Protein AF-A0AAN7ZVX2-F1 (afdb_monomer_lite)

InterPro domains:
  IPR028002 Myb/SANT-like DNA-binding domain 5 [PF13873] (2-70)

Sequence (297 aa):
MLLLSIISDYKSIIECKKTDGTTWEEKSSCWKKIAVQFNSKSPNYHNRTADSLKKYYENQKKTLRKNIADEKISLFQTGGGENVVKKDPLDDITLSIVNKKTVLGLQCNYGGDVEILQNAYADDIPEPMLILNNEDDHSYTITSAAQVPCEMDTVIINDSAIEEPSTSTQYKITTAIEEKSNDMSSLDWGHYKPGHLSTPINEKLANVCNEKDTGRKNKKWQARRRPATSALPSTALTQNYTDLAAVKLELSNLQLEAFKIDTESRRKREEAEFILKMKILEVDLKIKEATLKSLTQ

Structure (mmCIF, N/CA/C/O backbone):
data_AF-A0AAN7ZVX2-F1
#
_entry.id   AF-A0AAN7ZVX2-F1
#
loop_
_atom_site.group_PDB
_atom_site.id
_atom_site.type_symbol
_atom_site.label_atom_id
_atom_site.label_alt_id
_atom_site.label_comp_id
_atom_site.label_asym_id
_atom_site.label_entity_id
_atom_site.label_seq_id
_atom_site.pdbx_PDB_ins_code
_atom_site.Cartn_x
_atom_site.Cartn_y
_atom_site.Cartn_z
_atom_site.occupancy
_atom_site.B_iso_or_equiv
_atom_site.auth_seq_id
_atom_site.auth_comp_id
_atom_site.auth_asym_id
_atom_site.auth_atom_id
_atom_site.pdbx_PDB_model_num
ATOM 1 N N . MET A 1 1 ? -6.664 -7.287 -21.891 1.00 80.94 1 MET A N 1
ATOM 2 C CA . MET A 1 1 ? -8.036 -6.813 -21.601 1.00 80.94 1 MET A CA 1
ATOM 3 C C . MET A 1 1 ? -8.747 -7.656 -20.532 1.00 80.94 1 MET A C 1
ATOM 5 O O . MET A 1 1 ? -8.834 -7.172 -19.414 1.00 80.94 1 MET A O 1
ATOM 9 N N . LEU A 1 2 ? -9.167 -8.910 -20.793 1.00 89.50 2 LEU A N 1
ATOM 10 C CA . LEU A 1 2 ? -10.021 -9.712 -19.875 1.00 89.50 2 LEU A CA 1
ATOM 11 C C . LEU A 1 2 ? -9.526 -9.820 -18.417 1.00 89.50 2 LEU A C 1
ATOM 13 O O . LEU A 1 2 ? -10.314 -9.756 -17.481 1.00 89.50 2 LEU A O 1
ATOM 17 N N . LEU A 1 3 ? -8.222 -9.997 -18.200 1.00 91.56 3 LEU A N 1
ATOM 18 C CA . LEU A 1 3 ? -7.686 -10.087 -16.840 1.00 91.56 3 LEU A CA 1
ATOM 19 C C . LEU A 1 3 ? -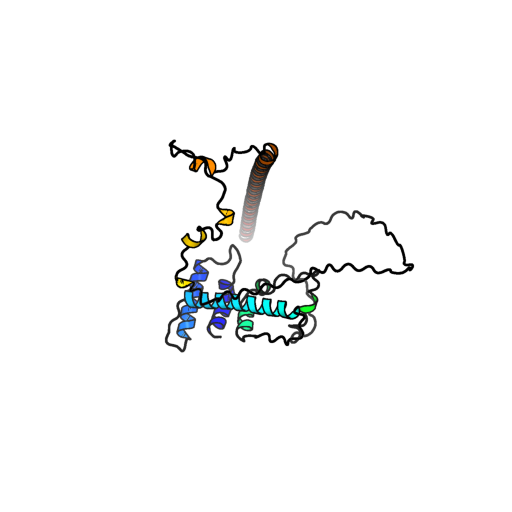7.828 -8.763 -16.073 1.00 91.56 3 LEU A C 1
ATOM 21 O O . LEU A 1 3 ? -8.205 -8.772 -14.906 1.00 91.56 3 LEU A O 1
ATOM 25 N N . LEU A 1 4 ? -7.541 -7.633 -16.725 1.00 92.25 4 LEU A N 1
ATOM 26 C CA . LEU A 1 4 ? -7.613 -6.314 -16.094 1.00 92.25 4 LEU A CA 1
ATOM 27 C C . LEU A 1 4 ? -9.053 -5.957 -15.719 1.00 92.25 4 LEU A C 1
ATOM 29 O O . LEU A 1 4 ? -9.268 -5.419 -14.639 1.00 92.25 4 LEU A O 1
ATOM 33 N N . SER A 1 5 ? -10.038 -6.323 -16.546 1.00 91.88 5 SER A N 1
ATOM 34 C CA . SER A 1 5 ? -11.447 -6.092 -16.209 1.00 91.88 5 SER A CA 1
ATOM 35 C C . SER A 1 5 ? -11.865 -6.867 -14.959 1.00 91.88 5 SER A C 1
ATOM 37 O O . SER A 1 5 ? -12.472 -6.290 -14.071 1.00 91.88 5 SER A O 1
ATOM 39 N N . ILE A 1 6 ? -11.465 -8.140 -14.834 1.00 93.44 6 ILE A N 1
ATOM 40 C CA . ILE A 1 6 ? -11.747 -8.933 -13.625 1.00 93.44 6 ILE A CA 1
ATOM 41 C C . ILE A 1 6 ? -11.043 -8.321 -12.404 1.00 93.44 6 ILE A C 1
ATOM 43 O O . ILE A 1 6 ? -11.628 -8.231 -11.333 1.00 93.44 6 ILE A O 1
ATOM 47 N N . ILE A 1 7 ? -9.790 -7.875 -12.543 1.00 94.06 7 ILE A N 1
ATOM 48 C CA . ILE A 1 7 ? -9.048 -7.243 -11.439 1.00 94.06 7 ILE A CA 1
ATOM 49 C C . ILE A 1 7 ? -9.717 -5.936 -10.987 1.00 94.06 7 ILE A C 1
ATOM 51 O O . ILE A 1 7 ? -9.704 -5.646 -9.790 1.00 94.06 7 ILE A O 1
ATOM 55 N N . SER A 1 8 ? -10.313 -5.173 -11.908 1.00 92.81 8 SER A N 1
ATOM 56 C CA . SER A 1 8 ? -11.039 -3.936 -11.593 1.00 92.81 8 SER A CA 1
ATOM 57 C C . SER A 1 8 ? -12.142 -4.163 -10.555 1.00 92.81 8 SER A C 1
ATOM 59 O O . SER A 1 8 ? -12.244 -3.393 -9.599 1.00 92.81 8 SER A O 1
ATOM 61 N N . ASP A 1 9 ? -12.885 -5.267 -10.666 1.00 92.06 9 ASP A N 1
ATOM 62 C CA . ASP A 1 9 ? -13.957 -5.628 -9.725 1.00 92.06 9 ASP A CA 1
ATOM 63 C C . ASP A 1 9 ? -13.425 -5.901 -8.303 1.00 92.06 9 ASP A C 1
ATOM 65 O O . ASP A 1 9 ? -14.112 -5.679 -7.307 1.00 92.06 9 ASP A O 1
ATOM 69 N N . TYR A 1 10 ? -12.167 -6.339 -8.191 1.00 93.19 10 TYR A N 1
ATOM 70 C CA . TYR A 1 10 ? -11.496 -6.670 -6.928 1.00 93.19 10 TYR A CA 1
ATOM 71 C C . TYR A 1 10 ? -10.486 -5.604 -6.464 1.00 93.19 10 TYR A C 1
ATOM 73 O O . TYR A 1 10 ? -9.690 -5.850 -5.546 1.00 93.19 10 TYR A O 1
ATOM 81 N N . LYS A 1 11 ? -10.512 -4.405 -7.062 1.00 92.19 11 LYS A N 1
ATOM 82 C CA . LYS A 1 11 ? -9.570 -3.305 -6.784 1.00 92.19 11 LYS A CA 1
ATOM 83 C C . LYS A 1 11 ? -9.467 -2.960 -5.297 1.00 92.19 11 LYS A C 1
ATOM 85 O O . LYS A 1 11 ? -8.361 -2.746 -4.800 1.00 92.19 11 LYS A O 1
ATOM 90 N N . SER A 1 12 ? -10.596 -2.924 -4.587 1.00 90.56 12 SER A N 1
ATOM 91 C CA . SER A 1 12 ? -10.664 -2.550 -3.166 1.00 90.56 12 SER A CA 1
ATOM 92 C C . SER A 1 12 ? -9.823 -3.453 -2.264 1.00 90.56 12 SER A C 1
ATOM 94 O O . SER A 1 12 ? -9.304 -2.978 -1.262 1.00 90.56 12 SER A O 1
ATOM 96 N N . ILE A 1 13 ? -9.645 -4.724 -2.634 1.00 92.19 13 ILE A N 1
ATOM 97 C CA . ILE A 1 13 ? -8.865 -5.707 -1.874 1.00 92.19 13 ILE A CA 1
ATOM 98 C C . ILE A 1 13 ? -7.413 -5.732 -2.367 1.00 92.19 13 ILE A C 1
ATOM 100 O O . ILE A 1 13 ? -6.478 -5.727 -1.567 1.00 92.19 13 ILE A O 1
ATOM 104 N N . ILE A 1 14 ? -7.198 -5.736 -3.687 1.00 92.25 14 ILE A N 1
ATOM 105 C CA . ILE A 1 14 ? -5.858 -5.895 -4.281 1.00 92.25 14 ILE A CA 1
ATOM 106 C C . ILE A 1 14 ? -4.979 -4.664 -4.045 1.00 92.25 14 ILE A C 1
ATOM 108 O O . ILE A 1 14 ? -3.815 -4.806 -3.663 1.00 92.25 14 ILE A O 1
ATOM 112 N N . GLU A 1 15 ? -5.530 -3.465 -4.231 1.00 91.50 15 GLU A N 1
ATOM 113 C CA . GLU A 1 15 ? -4.797 -2.196 -4.130 1.00 91.50 15 GLU A CA 1
ATOM 114 C C . GLU A 1 15 ? -4.930 -1.532 -2.745 1.00 91.50 15 GLU A C 1
ATOM 116 O O . GLU A 1 15 ? -4.479 -0.401 -2.548 1.00 91.50 15 GLU A O 1
ATOM 121 N N . CYS A 1 16 ? -5.505 -2.223 -1.753 1.00 90.69 16 CYS A N 1
ATOM 122 C CA . CYS A 1 16 ? -5.584 -1.713 -0.386 1.00 90.69 16 CYS A CA 1
ATOM 123 C C . CYS A 1 16 ? -4.187 -1.565 0.237 1.00 90.69 16 CYS A C 1
ATOM 125 O O . CYS A 1 16 ? -3.406 -2.523 0.290 1.00 90.69 16 CYS A O 1
ATOM 127 N N . LYS A 1 17 ? -3.896 -0.357 0.735 1.00 85.31 17 LYS A N 1
ATOM 128 C CA . LYS A 1 17 ? -2.641 0.010 1.415 1.00 85.31 17 LYS A CA 1
ATOM 129 C C . LYS A 1 17 ? -2.815 0.365 2.897 1.00 85.31 17 LYS A C 1
ATOM 131 O O . LYS A 1 17 ? -1.858 0.814 3.515 1.00 85.31 17 LYS A O 1
ATOM 136 N N . LYS A 1 18 ? -4.023 0.223 3.452 1.00 86.75 18 LYS A N 1
ATOM 137 C CA . LYS A 1 18 ? -4.292 0.537 4.863 1.00 86.75 18 LYS A CA 1
ATOM 138 C C . LYS A 1 18 ? -3.635 -0.514 5.766 1.00 86.75 18 LYS A C 1
ATOM 140 O O . LYS A 1 18 ? -3.727 -1.700 5.452 1.00 86.75 18 LYS A O 1
ATOM 145 N N . THR A 1 19 ? -3.021 -0.079 6.868 1.00 77.31 19 THR A N 1
ATOM 146 C CA . THR A 1 19 ? -2.335 -0.946 7.847 1.00 77.31 19 THR A CA 1
ATOM 147 C C . THR A 1 19 ? -3.284 -1.992 8.442 1.00 77.31 19 THR A C 1
ATOM 149 O O . THR A 1 19 ? -2.944 -3.169 8.450 1.00 77.31 19 THR A O 1
ATOM 152 N N . ASP A 1 20 ? -4.512 -1.593 8.788 1.00 77.31 20 ASP A N 1
ATOM 153 C CA . ASP A 1 20 ? -5.558 -2.483 9.328 1.00 77.31 20 ASP A CA 1
ATOM 154 C C . ASP A 1 20 ? -6.578 -2.921 8.259 1.00 77.31 20 ASP A C 1
ATOM 156 O O . ASP A 1 20 ? -7.723 -3.242 8.555 1.00 77.31 20 ASP A O 1
ATOM 160 N N . GLY A 1 21 ? -6.205 -2.837 6.977 1.00 76.81 21 GLY A N 1
ATOM 161 C CA . GLY A 1 21 ? -7.158 -2.934 5.871 1.00 76.81 21 GLY A CA 1
ATOM 162 C C . GLY A 1 21 ? -7.479 -4.353 5.419 1.00 76.81 21 GLY A C 1
ATOM 163 O O . GLY A 1 21 ? -8.615 -4.793 5.499 1.00 76.81 21 GLY A O 1
ATOM 164 N N . THR A 1 22 ? -6.496 -5.024 4.821 1.00 82.38 22 THR A N 1
ATOM 165 C CA . THR A 1 22 ? -6.664 -6.379 4.268 1.00 82.38 22 THR A CA 1
ATOM 166 C C . THR A 1 22 ? -5.470 -7.225 4.628 1.00 82.38 22 THR A C 1
ATOM 168 O O . THR A 1 22 ? -4.320 -6.804 4.460 1.00 82.38 22 THR A O 1
ATOM 171 N N . THR A 1 23 ? -5.743 -8.439 5.079 1.00 88.19 23 THR A N 1
ATOM 172 C CA . THR A 1 23 ? -4.688 -9.382 5.426 1.00 88.19 23 THR A CA 1
ATOM 173 C C . THR A 1 23 ? -4.039 -9.950 4.165 1.00 88.19 23 THR A C 1
ATOM 175 O O . THR A 1 23 ? -4.604 -9.968 3.064 1.00 88.19 23 THR A O 1
ATOM 178 N N . TRP A 1 24 ? -2.810 -10.445 4.311 1.00 89.19 24 TRP A N 1
ATOM 179 C CA . TRP A 1 24 ? -2.130 -11.175 3.239 1.00 89.19 24 TRP A CA 1
ATOM 180 C C . TRP A 1 24 ? -2.967 -12.364 2.731 1.00 89.19 24 TRP A C 1
ATOM 182 O O . TRP A 1 24 ? -3.016 -12.628 1.525 1.00 89.19 24 TRP A O 1
ATOM 192 N N . GLU A 1 25 ? -3.653 -13.054 3.642 1.00 90.62 25 GLU A N 1
ATOM 193 C CA . GLU A 1 25 ? -4.481 -14.219 3.338 1.00 90.62 25 GLU A CA 1
ATOM 194 C C . GLU A 1 25 ? -5.701 -13.853 2.492 1.00 90.62 25 GLU A C 1
ATOM 196 O O . GLU A 1 25 ? -5.994 -14.538 1.510 1.00 90.62 25 GLU A O 1
ATOM 201 N N . GLU A 1 26 ? -6.359 -12.732 2.790 1.00 92.69 26 GLU A N 1
ATOM 202 C CA . GLU A 1 26 ? -7.474 -12.211 1.994 1.00 92.69 26 GLU A CA 1
ATOM 203 C C . GLU A 1 26 ? -7.041 -11.863 0.573 1.00 92.69 26 GLU A C 1
ATOM 205 O O . GLU A 1 26 ? -7.714 -12.237 -0.391 1.00 92.69 26 GLU A O 1
ATOM 210 N N . LYS A 1 27 ? -5.878 -11.217 0.414 1.00 93.75 27 LYS A N 1
ATOM 211 C CA . LYS A 1 27 ? -5.315 -10.927 -0.912 1.00 93.75 27 LYS A CA 1
ATOM 212 C C . LYS A 1 27 ? -4.998 -12.216 -1.670 1.00 93.75 27 LYS A C 1
ATOM 214 O O . LYS A 1 27 ? -5.317 -12.321 -2.852 1.00 93.75 27 LYS A O 1
ATOM 219 N N . SER A 1 28 ? -4.415 -13.211 -1.002 1.00 93.94 28 SER A N 1
ATOM 220 C CA . SER A 1 28 ? -4.131 -14.526 -1.592 1.00 93.94 28 SER A CA 1
ATOM 221 C C . SER A 1 28 ? -5.412 -15.254 -2.026 1.00 93.94 28 SER A C 1
ATOM 223 O O . SER A 1 28 ? -5.508 -15.741 -3.154 1.00 93.94 28 SER A O 1
ATOM 225 N N . SER A 1 29 ? -6.438 -15.261 -1.172 1.00 94.69 29 SER A N 1
ATOM 226 C CA . SER A 1 29 ? -7.760 -15.826 -1.467 1.00 94.69 29 SER A CA 1
ATOM 227 C C . SER A 1 29 ? -8.434 -15.113 -2.644 1.00 94.69 29 SER A C 1
ATOM 229 O O . SER A 1 29 ? -8.975 -15.758 -3.544 1.00 94.69 29 SER A O 1
ATOM 231 N N . CYS A 1 30 ? -8.327 -13.784 -2.703 1.00 96.19 30 CYS A N 1
ATOM 232 C CA . CYS A 1 30 ? -8.832 -12.977 -3.809 1.00 96.19 30 CYS A CA 1
ATOM 233 C C . CYS A 1 30 ? -8.171 -13.355 -5.147 1.00 96.19 30 CYS A C 1
ATOM 235 O O . CYS A 1 30 ? -8.866 -13.629 -6.125 1.00 96.19 30 CYS A O 1
ATOM 237 N N . TRP A 1 31 ? -6.842 -13.503 -5.182 1.00 96.88 31 TRP A N 1
ATOM 238 C CA . TRP A 1 31 ? -6.131 -13.948 -6.388 1.00 96.88 31 TRP A CA 1
ATOM 239 C C . TRP A 1 31 ? -6.537 -15.354 -6.850 1.00 96.88 31 TRP A C 1
ATOM 241 O O . TRP A 1 31 ? -6.610 -15.601 -8.055 1.00 96.88 31 TRP A O 1
ATOM 251 N N . LYS A 1 32 ? -6.862 -16.268 -5.925 1.00 96.12 32 LYS A N 1
ATOM 252 C CA . LYS A 1 32 ? -7.421 -17.586 -6.278 1.00 96.12 32 LYS A CA 1
ATOM 253 C C . LYS A 1 32 ? -8.792 -17.457 -6.948 1.00 96.12 32 LYS A C 1
ATOM 255 O O . LYS A 1 32 ? -9.022 -18.104 -7.966 1.00 96.12 32 LYS A O 1
ATOM 260 N N . LYS A 1 33 ? -9.677 -16.592 -6.434 1.00 96.06 33 LYS A N 1
ATOM 261 C CA . LYS A 1 33 ? -10.994 -16.319 -7.046 1.00 96.06 33 LYS A CA 1
ATOM 262 C C . LYS A 1 33 ? -10.853 -15.743 -8.456 1.00 96.06 33 LYS A C 1
ATOM 264 O O . LYS A 1 33 ? -11.525 -16.207 -9.374 1.00 96.06 33 LYS A O 1
ATOM 269 N N . ILE A 1 34 ? -9.930 -14.800 -8.639 1.00 95.56 34 ILE A N 1
ATOM 270 C CA . ILE A 1 34 ? -9.622 -14.214 -9.951 1.00 95.56 34 ILE A CA 1
ATOM 271 C C . ILE A 1 34 ? -9.112 -15.277 -10.916 1.00 95.56 34 ILE A C 1
ATOM 273 O O . ILE A 1 34 ? -9.553 -15.308 -12.059 1.00 95.56 34 ILE A O 1
ATOM 277 N N . ALA A 1 35 ? -8.232 -16.176 -10.469 1.00 94.88 35 ALA A N 1
ATOM 278 C CA . ALA A 1 35 ? -7.740 -17.260 -11.313 1.00 94.88 35 ALA A CA 1
ATOM 279 C C . ALA A 1 35 ? -8.869 -18.181 -11.787 1.00 94.88 35 ALA A C 1
ATOM 281 O O . ALA A 1 35 ? -8.919 -18.521 -12.966 1.00 94.88 35 ALA A O 1
ATOM 282 N N . VAL A 1 36 ? -9.806 -18.533 -10.903 1.00 94.19 36 VAL A N 1
ATOM 283 C CA . VAL A 1 36 ? -10.980 -19.340 -11.268 1.00 94.19 36 VAL A CA 1
ATOM 284 C C . VAL A 1 36 ? -11.852 -18.614 -12.295 1.00 94.19 36 VAL A C 1
ATOM 286 O O . VAL A 1 36 ? -12.177 -19.197 -13.325 1.00 94.19 36 VAL A O 1
ATOM 289 N N . GLN A 1 37 ? -12.185 -17.340 -12.061 1.00 94.19 37 GLN A N 1
ATOM 290 C CA . GLN A 1 37 ? -13.001 -16.556 -12.997 1.00 94.19 37 GLN A CA 1
ATOM 291 C C . GLN A 1 37 ? -12.311 -16.310 -14.341 1.00 94.19 37 GLN A C 1
ATOM 293 O O . GLN A 1 37 ? -12.960 -16.293 -15.384 1.00 94.19 37 GLN A O 1
ATOM 298 N N . PHE A 1 38 ? -10.998 -16.092 -14.326 1.00 93.94 38 PHE A N 1
ATOM 299 C CA . PHE A 1 38 ? -10.226 -15.900 -15.542 1.00 93.94 38 PHE A CA 1
ATOM 300 C C . PHE A 1 38 ? -10.172 -17.194 -16.353 1.00 93.94 38 PHE A C 1
ATOM 302 O O . PHE A 1 38 ? -10.430 -17.167 -17.551 1.00 93.94 38 PHE A O 1
ATOM 309 N N . ASN A 1 39 ? -9.895 -18.328 -15.705 1.00 92.56 39 ASN A N 1
ATOM 310 C CA . ASN A 1 39 ? -9.817 -19.621 -16.379 1.00 92.56 39 ASN A CA 1
ATOM 311 C C . ASN A 1 39 ? -11.187 -20.079 -16.903 1.00 92.56 39 ASN A C 1
ATOM 313 O O . ASN A 1 39 ? -11.237 -20.670 -17.974 1.00 92.56 39 ASN A O 1
ATOM 317 N N . SER A 1 40 ? -12.294 -19.762 -16.219 1.00 90.94 40 SER A N 1
ATOM 318 C CA . SER A 1 40 ? -13.642 -20.099 -16.705 1.00 90.94 40 SER A CA 1
ATOM 319 C C . SER A 1 40 ? -14.084 -19.265 -17.910 1.00 90.94 40 SER A C 1
ATOM 321 O O . SER A 1 40 ? -14.854 -19.743 -18.736 1.00 90.94 40 SER A O 1
ATOM 323 N N . LYS A 1 41 ? -13.594 -18.025 -18.019 1.00 89.69 41 LYS A N 1
ATOM 324 C CA . LYS A 1 41 ? -13.861 -17.120 -19.148 1.00 89.69 41 LYS A CA 1
ATOM 325 C C . LYS A 1 41 ? -12.791 -17.193 -20.243 1.00 89.69 41 LYS A C 1
ATOM 327 O O . LYS A 1 41 ? -12.943 -16.551 -21.280 1.00 89.69 41 LYS A O 1
ATOM 332 N N . SER A 1 42 ? -11.695 -17.919 -20.015 1.00 85.56 42 SER A N 1
ATOM 333 C CA . SER A 1 42 ? -10.588 -18.018 -20.963 1.00 85.56 42 SER A CA 1
ATOM 334 C C . SER A 1 42 ? -10.981 -18.935 -22.125 1.00 85.56 42 SER A C 1
ATOM 336 O O . SER A 1 42 ? -11.266 -20.108 -21.895 1.00 85.56 42 SER A O 1
ATOM 338 N N . PRO A 1 43 ? 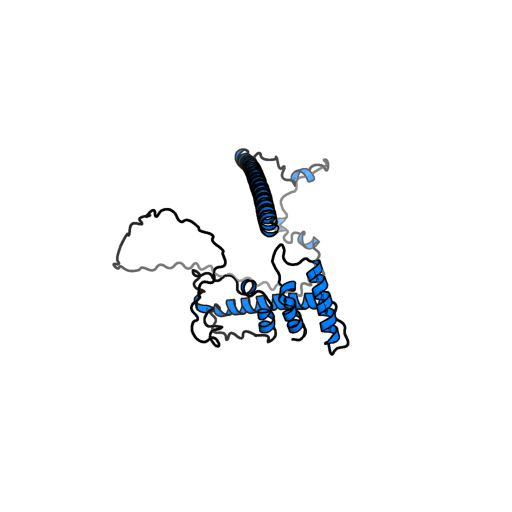-10.938 -18.452 -23.380 1.00 75.38 43 PRO A N 1
ATOM 339 C CA . PRO A 1 43 ? -11.225 -19.281 -24.552 1.00 75.38 43 PRO A CA 1
ATOM 340 C C . PRO A 1 43 ? -10.126 -20.323 -24.808 1.00 75.38 43 PRO A C 1
ATOM 342 O O . PRO A 1 43 ? -10.350 -21.338 -25.461 1.00 75.38 43 PRO A O 1
ATOM 345 N N . ASN A 1 44 ? -8.926 -20.078 -24.278 1.00 68.62 44 ASN A N 1
ATOM 346 C CA . ASN A 1 44 ? -7.790 -20.971 -24.412 1.00 68.62 44 ASN A CA 1
ATOM 347 C C . ASN A 1 44 ? -7.813 -21.956 -23.241 1.00 68.62 44 ASN A C 1
ATOM 349 O O . ASN A 1 44 ? -7.704 -21.521 -22.094 1.00 68.62 44 ASN A O 1
ATOM 353 N N . TYR A 1 45 ? -7.880 -23.259 -23.534 1.00 68.94 45 TYR A N 1
ATOM 354 C CA . TYR A 1 45 ? -7.874 -24.410 -22.604 1.00 68.94 45 TYR A CA 1
ATOM 355 C C . TYR A 1 45 ? -6.645 -24.504 -21.662 1.00 68.94 45 TYR A C 1
ATOM 357 O O . TYR A 1 45 ? -6.401 -25.524 -21.019 1.00 68.94 45 TYR A O 1
ATOM 365 N N . HIS A 1 46 ? -5.843 -23.445 -21.565 1.00 80.31 46 HIS A N 1
ATOM 366 C CA . HIS A 1 46 ? -4.678 -23.348 -20.701 1.00 80.31 46 HIS A CA 1
ATOM 367 C C . HIS A 1 46 ? -5.024 -22.615 -19.409 1.00 80.31 46 HIS A C 1
ATOM 369 O O . HIS A 1 46 ? -5.110 -21.386 -19.369 1.00 80.31 46 HIS A O 1
ATOM 375 N N . ASN A 1 47 ? -5.137 -23.385 -18.331 1.00 86.81 47 ASN A N 1
ATOM 376 C CA . ASN A 1 47 ? -5.345 -22.846 -16.996 1.00 86.81 47 ASN A CA 1
ATOM 377 C C . ASN A 1 47 ? -4.114 -22.063 -16.530 1.00 86.81 47 ASN A C 1
ATOM 379 O O . ASN A 1 47 ? -2.990 -22.570 -16.517 1.00 86.81 47 ASN A O 1
ATOM 383 N N . ARG A 1 48 ? -4.331 -20.815 -16.118 1.00 91.88 48 ARG A N 1
ATOM 384 C CA . ARG A 1 48 ? -3.313 -19.964 -15.503 1.00 91.88 48 ARG A CA 1
ATOM 385 C C . ARG A 1 48 ? -3.392 -20.076 -13.986 1.00 91.88 48 ARG A C 1
ATOM 387 O O . ARG A 1 48 ? -4.475 -20.132 -13.404 1.00 91.88 48 ARG A O 1
ATOM 394 N N . THR A 1 49 ? -2.232 -20.098 -13.336 1.00 95.06 49 THR A N 1
ATOM 395 C CA . THR A 1 49 ? -2.145 -20.078 -11.872 1.00 95.06 49 THR A CA 1
ATOM 396 C C . THR A 1 49 ? -2.340 -18.659 -11.347 1.00 95.06 49 THR A C 1
ATOM 398 O O . THR A 1 49 ? -1.991 -17.688 -12.026 1.00 95.06 49 THR A O 1
ATOM 401 N N . ALA A 1 50 ? -2.842 -18.534 -10.116 1.00 95.25 50 ALA A N 1
ATOM 402 C CA . ALA A 1 50 ? -3.016 -17.245 -9.444 1.00 95.25 50 ALA A CA 1
ATOM 403 C C . ALA A 1 50 ? -1.720 -16.412 -9.437 1.00 95.25 50 ALA A C 1
ATOM 405 O O . ALA A 1 50 ? -1.749 -15.220 -9.740 1.00 95.25 50 ALA A O 1
ATOM 406 N N . ASP A 1 51 ? -0.572 -17.055 -9.209 1.00 95.00 51 ASP A N 1
ATOM 407 C CA . ASP A 1 51 ? 0.732 -16.388 -9.211 1.00 95.00 51 ASP A CA 1
ATOM 408 C C . ASP A 1 51 ? 1.119 -15.841 -10.586 1.00 95.00 51 ASP A C 1
ATOM 410 O O . ASP A 1 51 ? 1.683 -14.750 -10.679 1.00 95.00 51 ASP A O 1
ATOM 414 N N . SER A 1 52 ? 0.792 -16.555 -11.669 1.00 94.62 52 SER A N 1
ATOM 415 C CA . SER A 1 52 ? 1.078 -16.083 -13.027 1.00 94.62 52 SER A CA 1
ATOM 416 C C . SER A 1 52 ? 0.267 -14.832 -13.382 1.00 94.62 52 SER A C 1
ATOM 418 O O . SER A 1 52 ? 0.814 -13.891 -13.959 1.00 94.62 52 SER A O 1
ATOM 420 N N . LEU A 1 53 ? -1.005 -14.784 -12.971 1.00 94.75 53 LEU A N 1
ATOM 421 C CA . LEU A 1 53 ? -1.897 -13.643 -13.189 1.00 94.75 53 LEU A CA 1
ATOM 422 C C . LEU A 1 53 ? -1.485 -12.445 -12.329 1.00 94.75 53 LEU A C 1
ATOM 424 O O . LEU A 1 53 ? -1.407 -11.322 -12.826 1.00 94.75 53 LEU A O 1
ATOM 428 N N . LYS A 1 54 ? -1.130 -12.698 -11.065 1.00 95.44 54 LYS A N 1
ATOM 429 C CA . LYS A 1 54 ? -0.568 -11.687 -10.168 1.00 95.44 54 LYS A CA 1
ATOM 430 C C . LYS A 1 54 ? 0.717 -11.095 -10.740 1.00 95.44 54 LYS A C 1
ATOM 432 O O . LYS A 1 54 ? 0.848 -9.878 -10.820 1.00 95.44 54 LYS A O 1
ATOM 437 N N . LYS A 1 55 ? 1.653 -11.940 -11.186 1.00 96.25 55 LYS A N 1
ATOM 438 C CA . LYS A 1 55 ? 2.920 -11.501 -11.789 1.00 96.25 55 LYS A CA 1
ATOM 439 C C . LYS A 1 55 ? 2.694 -10.670 -13.049 1.00 96.25 55 LYS A C 1
ATOM 441 O O . LYS A 1 55 ? 3.365 -9.658 -13.229 1.00 96.25 55 LYS A O 1
ATOM 446 N N . TYR A 1 56 ? 1.749 -11.072 -13.897 1.00 94.69 56 TYR A N 1
ATOM 447 C CA . TYR A 1 56 ? 1.373 -10.295 -15.074 1.00 94.69 56 TYR A CA 1
ATOM 448 C C . TYR A 1 56 ? 0.874 -8.897 -14.688 1.00 94.69 56 TYR A C 1
ATOM 450 O O . TYR A 1 56 ? 1.368 -7.909 -15.220 1.00 94.69 56 TYR A O 1
ATOM 458 N N . TYR A 1 57 ? -0.037 -8.799 -13.717 1.00 95.38 57 TYR A N 1
ATOM 459 C CA . TYR A 1 57 ? -0.553 -7.510 -13.256 1.00 95.38 57 TYR A CA 1
ATOM 460 C C . TYR A 1 57 ? 0.535 -6.625 -12.627 1.00 95.38 57 TYR A C 1
ATOM 462 O O . TYR A 1 57 ? 0.623 -5.439 -12.933 1.00 95.38 57 TYR A O 1
ATOM 470 N N . GLU A 1 58 ? 1.421 -7.191 -11.803 1.00 94.81 58 GLU A N 1
ATOM 471 C CA . GLU A 1 58 ? 2.568 -6.457 -11.250 1.00 94.81 58 GLU A CA 1
ATOM 472 C C . GLU A 1 58 ? 3.503 -5.930 -12.345 1.00 94.81 58 GLU A C 1
ATOM 474 O O . GLU A 1 58 ? 3.983 -4.799 -12.258 1.00 94.81 58 GLU A O 1
ATOM 479 N N . ASN A 1 59 ? 3.740 -6.715 -13.398 1.00 94.94 59 ASN A N 1
ATOM 480 C CA . ASN A 1 59 ? 4.501 -6.254 -14.554 1.00 94.94 59 ASN A CA 1
ATOM 481 C C . ASN A 1 59 ? 3.769 -5.128 -15.289 1.00 94.94 59 ASN A C 1
ATOM 483 O O . ASN A 1 59 ? 4.402 -4.124 -15.600 1.00 94.94 59 ASN A O 1
ATOM 487 N N . GLN A 1 60 ? 2.452 -5.234 -15.481 1.00 94.12 60 GLN A N 1
ATOM 488 C CA . GLN A 1 60 ? 1.664 -4.175 -16.113 1.00 94.12 60 GLN A CA 1
ATOM 489 C C . GLN A 1 60 ? 1.748 -2.862 -15.325 1.00 94.12 60 GLN A C 1
ATOM 491 O O . GLN A 1 60 ? 1.960 -1.803 -15.907 1.00 94.12 60 GLN A O 1
ATOM 496 N N . LYS A 1 61 ? 1.694 -2.919 -13.986 1.00 93.81 61 LYS A N 1
ATOM 497 C CA . LYS A 1 61 ? 1.897 -1.739 -13.128 1.00 93.81 61 LYS A CA 1
ATOM 498 C C . LYS A 1 61 ? 3.277 -1.108 -13.300 1.00 93.81 61 LYS A C 1
ATOM 500 O O . LYS A 1 61 ? 3.404 0.110 -13.191 1.00 93.81 61 LYS A O 1
ATOM 505 N N . LYS A 1 62 ? 4.317 -1.919 -13.502 1.00 93.31 62 LYS A N 1
ATOM 506 C CA . LYS A 1 62 ? 5.681 -1.423 -13.737 1.00 93.31 62 LYS A CA 1
ATOM 507 C C . LYS A 1 62 ? 5.791 -0.756 -15.102 1.00 93.31 62 LYS A C 1
ATOM 509 O O . LYS A 1 62 ? 6.318 0.349 -15.169 1.00 93.31 62 LYS A O 1
ATOM 514 N N . THR A 1 63 ? 5.265 -1.397 -16.144 1.00 92.44 63 THR A N 1
ATOM 515 C CA . THR A 1 63 ? 5.221 -0.840 -17.501 1.00 92.44 63 THR A CA 1
ATOM 516 C C . THR A 1 63 ? 4.475 0.490 -17.515 1.00 92.44 63 THR A C 1
ATOM 518 O O . THR A 1 63 ? 5.035 1.472 -17.979 1.00 92.44 63 THR A O 1
ATOM 521 N N . LEU A 1 64 ? 3.301 0.569 -16.880 1.00 92.25 64 LEU A N 1
ATOM 522 C CA . LEU A 1 64 ? 2.526 1.807 -16.765 1.00 92.25 64 LEU A CA 1
ATOM 523 C C . LEU A 1 64 ? 3.332 2.950 -16.126 1.00 92.25 64 LEU A C 1
ATOM 525 O O . LEU A 1 64 ? 3.389 4.053 -16.659 1.00 92.25 64 LEU A O 1
ATOM 529 N N . ARG A 1 65 ? 3.973 2.699 -14.974 1.00 91.94 65 ARG A N 1
ATOM 530 C CA . ARG A 1 65 ? 4.784 3.724 -14.289 1.00 91.94 65 ARG A CA 1
ATOM 531 C C . ARG A 1 65 ? 5.964 4.177 -15.140 1.00 91.94 65 ARG A C 1
ATOM 533 O O . ARG A 1 65 ? 6.297 5.355 -15.111 1.00 91.94 65 ARG A O 1
ATOM 540 N N . LYS A 1 66 ? 6.585 3.246 -15.868 1.00 91.19 66 LYS A N 1
ATOM 541 C CA . LYS A 1 66 ? 7.667 3.558 -16.797 1.00 91.19 66 LYS A CA 1
ATOM 542 C C . LYS A 1 66 ? 7.159 4.439 -17.938 1.00 91.19 66 LYS A C 1
ATOM 544 O O . LYS A 1 66 ? 7.723 5.500 -18.140 1.00 91.19 66 LYS A O 1
ATOM 549 N N . ASN A 1 67 ? 6.071 4.052 -18.601 1.00 90.00 67 ASN A N 1
ATOM 550 C CA . ASN A 1 67 ? 5.508 4.799 -19.726 1.00 90.00 67 ASN A CA 1
ATOM 551 C C . ASN A 1 67 ? 5.125 6.229 -19.323 1.00 90.00 67 ASN A C 1
ATOM 553 O O . ASN A 1 67 ? 5.457 7.168 -20.033 1.00 90.00 67 ASN A O 1
ATOM 557 N N . ILE A 1 68 ? 4.513 6.410 -18.149 1.00 89.19 68 ILE A N 1
ATOM 558 C CA . ILE A 1 68 ? 4.161 7.742 -17.628 1.00 89.19 68 ILE A CA 1
ATOM 559 C C . ILE A 1 68 ? 5.406 8.560 -17.265 1.00 89.19 68 ILE A C 1
ATOM 561 O O . ILE A 1 68 ? 5.431 9.771 -17.468 1.00 89.19 68 ILE A O 1
ATOM 565 N N . ALA A 1 69 ? 6.446 7.933 -16.712 1.00 88.62 69 ALA A N 1
ATOM 566 C CA . ALA A 1 69 ? 7.704 8.622 -16.441 1.00 88.62 69 ALA A CA 1
ATOM 567 C C . ALA A 1 69 ? 8.416 9.028 -17.740 1.00 88.62 69 ALA A C 1
ATOM 569 O O . ALA A 1 69 ? 8.898 10.153 -17.835 1.00 88.62 69 ALA A O 1
ATOM 570 N N . ASP A 1 70 ? 8.434 8.146 -18.737 1.00 87.06 70 ASP A N 1
ATOM 571 C CA . ASP A 1 70 ? 9.006 8.407 -20.056 1.00 87.06 70 ASP A CA 1
ATOM 572 C C . ASP A 1 70 ? 8.225 9.532 -20.765 1.00 87.06 70 ASP A C 1
ATOM 574 O O . ASP A 1 70 ? 8.846 10.451 -21.292 1.00 87.06 70 ASP A O 1
ATOM 578 N N . GLU A 1 71 ? 6.884 9.537 -20.687 1.00 86.06 71 GLU A N 1
ATOM 579 C CA . GLU A 1 71 ? 6.021 10.628 -21.176 1.00 86.06 71 GLU A CA 1
ATOM 580 C C . GLU A 1 71 ? 6.381 11.951 -20.489 1.00 86.06 71 GLU A C 1
ATOM 582 O O . GLU A 1 71 ? 6.641 12.948 -21.160 1.00 86.06 71 GLU A O 1
ATOM 587 N N . LYS A 1 72 ? 6.528 11.962 -19.160 1.00 85.00 72 LYS A N 1
ATOM 588 C CA . LYS A 1 72 ? 6.960 13.164 -18.433 1.00 85.00 72 LYS A CA 1
ATOM 589 C C . LYS A 1 72 ? 8.337 13.653 -18.867 1.00 85.00 72 LYS A C 1
ATOM 591 O O . LYS A 1 72 ? 8.498 14.838 -19.115 1.00 85.00 72 LYS A O 1
ATOM 596 N N . ILE A 1 73 ? 9.325 12.765 -18.963 1.00 84.88 73 ILE A N 1
ATOM 597 C CA . ILE A 1 73 ? 10.692 13.129 -19.365 1.00 84.88 73 ILE A CA 1
ATOM 598 C C . ILE A 1 73 ? 10.696 13.678 -20.791 1.00 84.88 73 ILE A C 1
ATOM 600 O O . ILE A 1 73 ? 11.367 14.670 -21.062 1.00 84.88 73 ILE A O 1
ATOM 604 N N . SER A 1 74 ? 9.931 13.057 -21.687 1.00 82.56 74 SER A N 1
ATOM 605 C CA . SER A 1 74 ? 9.851 13.449 -23.092 1.00 82.56 74 SER A CA 1
ATOM 606 C C . SER A 1 74 ? 9.318 14.873 -23.296 1.00 82.56 74 SER A C 1
ATOM 608 O O . SER A 1 74 ? 9.749 15.543 -24.228 1.00 82.56 74 SER A O 1
ATOM 610 N N . LEU A 1 75 ? 8.475 15.383 -22.387 1.00 80.19 75 LEU A N 1
ATOM 611 C CA . LEU A 1 75 ? 8.007 16.778 -22.408 1.00 80.19 75 LEU A CA 1
ATOM 612 C C . LEU A 1 75 ? 9.135 17.794 -22.181 1.00 80.19 75 LEU A C 1
ATOM 614 O O . LEU A 1 75 ? 9.042 18.925 -22.647 1.00 80.19 75 LEU A O 1
ATOM 618 N N . PHE A 1 76 ? 10.205 17.397 -21.491 1.00 80.19 76 PHE A N 1
ATOM 619 C CA . PHE A 1 76 ? 11.345 18.263 -21.180 1.00 80.19 76 PHE A CA 1
ATOM 620 C C . PHE A 1 76 ? 12.543 18.045 -22.113 1.00 80.19 76 PHE A C 1
ATOM 622 O O . PHE A 1 76 ? 13.582 18.683 -21.940 1.00 80.19 76 PHE A O 1
ATOM 629 N N . GLN A 1 77 ? 12.440 17.143 -23.093 1.00 79.62 77 GLN A N 1
ATOM 630 C CA . GLN A 1 77 ? 13.521 16.902 -24.045 1.00 79.62 77 GLN A CA 1
ATOM 631 C C . GLN A 1 77 ? 13.580 18.024 -25.086 1.00 79.62 77 GLN A C 1
ATOM 633 O O . GLN A 1 77 ? 12.670 18.208 -25.889 1.00 79.62 77 GLN A O 1
ATOM 638 N N . THR A 1 78 ? 14.692 18.755 -25.118 1.00 79.75 78 THR A N 1
ATOM 639 C CA . THR A 1 78 ? 14.969 19.786 -26.121 1.00 79.75 78 THR A CA 1
ATOM 640 C C . THR A 1 78 ? 15.903 19.212 -27.187 1.00 79.75 78 THR A C 1
ATOM 642 O O . THR A 1 78 ? 17.113 19.120 -27.007 1.00 79.75 78 THR A O 1
ATOM 645 N N . GLY A 1 79 ? 15.332 18.745 -28.302 1.00 81.19 79 GLY A N 1
ATOM 646 C CA . GLY A 1 79 ? 16.115 18.069 -29.348 1.00 81.19 79 GLY A CA 1
ATOM 647 C C . GLY A 1 79 ? 15.481 17.990 -30.737 1.00 81.19 79 GLY A C 1
ATOM 648 O O . GLY A 1 79 ? 15.978 17.241 -31.569 1.00 81.19 79 GLY A O 1
ATOM 649 N N . GLY A 1 80 ? 14.387 18.717 -30.999 1.00 77.94 80 GLY A N 1
ATOM 650 C CA . GLY A 1 80 ? 13.754 18.823 -32.327 1.00 77.94 80 GLY A CA 1
ATOM 651 C C . GLY A 1 80 ? 13.157 17.533 -32.916 1.00 77.94 80 GLY A C 1
ATOM 652 O O . GLY A 1 80 ? 12.629 17.573 -34.023 1.00 77.94 80 GLY A O 1
ATOM 653 N N . GLY A 1 81 ? 13.237 16.401 -32.212 1.00 77.38 81 GLY A N 1
ATOM 654 C CA . GLY A 1 81 ? 12.645 15.130 -32.628 1.00 77.38 81 GLY A CA 1
ATOM 655 C C . GLY A 1 81 ? 11.165 15.028 -32.263 1.00 77.38 81 GLY A C 1
ATOM 656 O O . GLY A 1 81 ? 10.734 15.539 -31.231 1.00 77.38 81 GLY A O 1
ATOM 657 N N . GLU A 1 82 ? 10.389 14.345 -33.104 1.00 71.38 82 GLU A N 1
ATOM 658 C CA . GLU A 1 82 ? 8.982 14.050 -32.835 1.00 71.38 82 GLU A CA 1
ATOM 659 C C . GLU A 1 82 ? 8.846 13.089 -31.645 1.00 71.38 82 GLU A C 1
ATOM 661 O O . GLU A 1 82 ? 9.477 12.029 -31.590 1.00 71.38 82 GLU A O 1
ATOM 666 N N . ASN A 1 83 ? 8.009 13.467 -30.680 1.00 67.94 83 ASN A N 1
ATOM 667 C CA . ASN A 1 83 ? 7.750 12.670 -29.492 1.00 67.94 83 ASN A CA 1
ATOM 668 C C . ASN A 1 83 ? 6.655 11.631 -29.768 1.00 67.94 83 ASN A C 1
ATOM 670 O O . ASN A 1 83 ? 5.464 11.902 -29.626 1.00 67.94 83 ASN A O 1
ATOM 674 N N . VAL A 1 84 ? 7.059 10.422 -30.159 1.00 69.31 84 VAL A N 1
ATOM 675 C CA . VAL A 1 84 ? 6.132 9.298 -30.344 1.00 69.31 84 VAL A CA 1
ATOM 676 C C . VAL A 1 84 ? 5.973 8.547 -29.022 1.00 69.31 84 VAL A C 1
ATOM 678 O O . VAL A 1 84 ? 6.617 7.520 -28.782 1.00 69.31 84 VAL A O 1
ATOM 681 N N . VAL A 1 85 ? 5.095 9.044 -28.148 1.00 68.56 85 VAL A N 1
ATOM 682 C CA . VAL A 1 85 ? 4.684 8.298 -26.950 1.00 68.56 85 VAL A CA 1
ATOM 683 C C . VAL A 1 85 ? 3.828 7.111 -27.392 1.00 68.56 85 VAL A C 1
ATOM 685 O O . VAL A 1 85 ? 2.724 7.268 -27.913 1.00 68.56 85 VAL A O 1
ATOM 688 N N . LYS A 1 86 ? 4.326 5.891 -27.183 1.00 71.00 86 LYS A N 1
ATOM 689 C CA . LYS A 1 86 ? 3.560 4.666 -27.442 1.00 71.00 86 LYS A CA 1
ATOM 690 C C . LYS A 1 86 ? 2.552 4.461 -26.311 1.00 71.00 86 LYS A C 1
ATOM 692 O O . LYS A 1 86 ? 2.900 3.874 -25.290 1.00 71.00 86 LYS A O 1
ATOM 697 N N . LYS A 1 87 ? 1.319 4.939 -26.488 1.00 75.75 87 LYS A N 1
ATOM 698 C CA . LYS A 1 87 ? 0.207 4.637 -25.574 1.00 75.75 87 LYS A CA 1
ATOM 699 C C . LYS A 1 87 ? -0.335 3.243 -25.881 1.00 75.75 87 LYS A C 1
ATOM 701 O O . LYS A 1 87 ? -0.847 2.998 -26.972 1.00 75.75 87 LYS A O 1
ATOM 706 N N . ASP A 1 88 ? -0.175 2.316 -24.941 1.00 81.88 88 ASP A N 1
ATOM 707 C CA . ASP A 1 88 ? -0.787 0.990 -25.032 1.00 81.88 88 ASP A CA 1
ATOM 708 C C . ASP A 1 88 ? -2.252 1.094 -24.561 1.00 81.88 88 ASP A C 1
ATOM 710 O O . ASP A 1 88 ? -2.493 1.621 -23.474 1.00 81.88 88 ASP A O 1
ATOM 714 N N . PRO A 1 89 ? -3.246 0.575 -25.305 1.00 82.44 89 PRO A N 1
ATOM 715 C CA . PRO A 1 89 ? -4.643 0.543 -24.859 1.00 82.44 89 PRO A CA 1
ATOM 716 C C . PRO A 1 89 ? -4.871 -0.128 -23.490 1.00 82.44 89 PRO A C 1
ATOM 718 O O . PRO A 1 89 ? -5.918 0.055 -22.868 1.00 82.44 89 PRO A O 1
ATOM 721 N N . LEU A 1 90 ? -3.929 -0.948 -23.006 1.00 86.44 90 LEU A N 1
ATOM 722 C CA . LEU A 1 90 ? -3.994 -1.533 -21.662 1.00 86.44 90 LEU A CA 1
ATOM 723 C C . LEU A 1 90 ? -3.611 -0.552 -20.544 1.00 86.44 90 LEU A C 1
ATOM 725 O O . LEU A 1 90 ? -3.969 -0.798 -19.384 1.00 86.44 90 LEU A O 1
ATOM 729 N N . ASP A 1 91 ? -2.883 0.518 -20.855 1.00 88.44 91 ASP A N 1
ATOM 730 C CA . ASP A 1 91 ? -2.365 1.452 -19.857 1.00 88.44 91 ASP A CA 1
ATOM 731 C C . ASP A 1 91 ? -3.493 2.253 -19.208 1.00 88.44 91 ASP A C 1
ATOM 733 O O . ASP A 1 91 ? -3.532 2.340 -17.981 1.00 88.44 91 ASP A O 1
ATOM 737 N N . ASP A 1 92 ? -4.480 2.703 -19.985 1.00 87.50 92 ASP A N 1
ATOM 738 C CA . ASP A 1 92 ? -5.641 3.450 -19.481 1.00 87.50 92 ASP A CA 1
ATOM 739 C C . ASP A 1 92 ? -6.466 2.625 -18.487 1.00 87.50 92 ASP A C 1
ATOM 741 O O . ASP A 1 92 ? -6.820 3.076 -17.391 1.00 87.50 92 ASP A O 1
ATOM 745 N N . ILE A 1 93 ? -6.709 1.355 -18.822 1.00 89.25 93 ILE A N 1
ATOM 746 C CA . ILE A 1 93 ? -7.431 0.431 -17.942 1.00 89.25 93 ILE A CA 1
ATOM 747 C C . ILE A 1 93 ? -6.613 0.194 -16.673 1.00 89.25 93 ILE A C 1
ATOM 749 O O . ILE A 1 93 ? -7.148 0.256 -15.566 1.00 89.25 93 ILE A O 1
ATOM 753 N N . THR A 1 94 ? -5.305 -0.026 -16.805 1.00 90.44 94 THR A N 1
ATOM 754 C CA . THR A 1 94 ? -4.421 -0.236 -15.651 1.00 90.44 94 THR A CA 1
ATOM 755 C C . THR A 1 94 ? -4.381 1.006 -14.753 1.00 90.44 94 THR A C 1
ATOM 757 O O . THR A 1 94 ? -4.423 0.879 -13.528 1.00 90.44 94 THR A O 1
ATOM 760 N N . LEU A 1 95 ? -4.377 2.207 -15.335 1.00 90.75 95 LEU A N 1
ATOM 761 C CA . LEU A 1 95 ? -4.386 3.479 -14.616 1.00 90.75 95 LEU A CA 1
ATOM 762 C C . LEU A 1 95 ? -5.691 3.702 -13.841 1.00 90.75 95 LEU A C 1
ATOM 764 O O . LEU A 1 95 ? -5.663 4.279 -12.754 1.00 90.75 95 LEU A O 1
ATOM 768 N N . SER A 1 96 ? -6.824 3.207 -14.348 1.00 90.31 96 SER A N 1
ATOM 769 C CA . SER A 1 96 ? -8.103 3.263 -13.627 1.00 90.31 96 SER A CA 1
ATOM 770 C C . SER A 1 96 ? -8.124 2.355 -12.386 1.00 90.31 96 SER A C 1
ATOM 772 O O . SER A 1 96 ? -8.742 2.689 -11.367 1.00 90.31 96 SER A O 1
ATOM 774 N N . ILE A 1 97 ? -7.397 1.234 -12.423 1.00 92.44 97 ILE A N 1
ATOM 775 C CA . ILE A 1 97 ? -7.310 0.271 -11.320 1.00 92.44 97 ILE A CA 1
ATOM 776 C C . ILE A 1 97 ? -6.314 0.747 -10.257 1.00 92.44 97 ILE A C 1
ATOM 778 O O . ILE A 1 97 ? -6.612 0.711 -9.063 1.00 92.44 97 ILE A O 1
ATOM 782 N N . VAL A 1 98 ? -5.137 1.215 -10.667 1.00 91.00 98 VAL A N 1
ATOM 783 C CA . VAL A 1 98 ? -4.055 1.598 -9.750 1.00 91.00 98 VAL A CA 1
ATOM 784 C C . VAL A 1 98 ? -4.360 2.931 -9.056 1.00 91.00 98 VAL A C 1
ATOM 786 O O . VAL A 1 98 ? -5.045 3.808 -9.577 1.00 91.00 98 VAL A O 1
ATOM 789 N N . ASN A 1 99 ? -3.828 3.127 -7.848 1.00 88.50 99 ASN A N 1
ATOM 790 C CA . ASN A 1 99 ? -3.903 4.426 -7.181 1.00 88.50 99 ASN A CA 1
ATOM 791 C C . ASN A 1 99 ? -3.097 5.494 -7.954 1.00 88.50 99 ASN A C 1
ATOM 793 O O . ASN A 1 99 ? -1.860 5.480 -7.919 1.00 88.50 99 ASN A O 1
ATOM 797 N N . LYS A 1 100 ? -3.809 6.447 -8.577 1.00 86.94 100 LYS A N 1
ATOM 798 C CA . LYS A 1 100 ? -3.262 7.552 -9.386 1.00 86.94 100 LYS A CA 1
ATOM 799 C C . LYS A 1 100 ? -2.150 8.333 -8.681 1.00 86.94 100 LYS A C 1
ATOM 801 O O . LYS A 1 100 ? -1.110 8.573 -9.287 1.00 86.94 100 LYS A O 1
ATOM 806 N N . LYS A 1 101 ? -2.300 8.636 -7.383 1.00 83.38 101 LYS A N 1
ATOM 807 C CA . LYS A 1 101 ? -1.286 9.377 -6.599 1.00 83.38 101 LYS A CA 1
ATOM 808 C C . LYS A 1 101 ? 0.069 8.668 -6.587 1.00 83.38 101 LYS A C 1
ATOM 810 O O . LYS A 1 101 ? 1.115 9.300 -6.596 1.00 83.38 101 LYS A O 1
ATOM 815 N N . THR A 1 102 ? 0.061 7.336 -6.604 1.00 85.25 102 THR A N 1
ATOM 816 C CA . THR A 1 102 ? 1.298 6.538 -6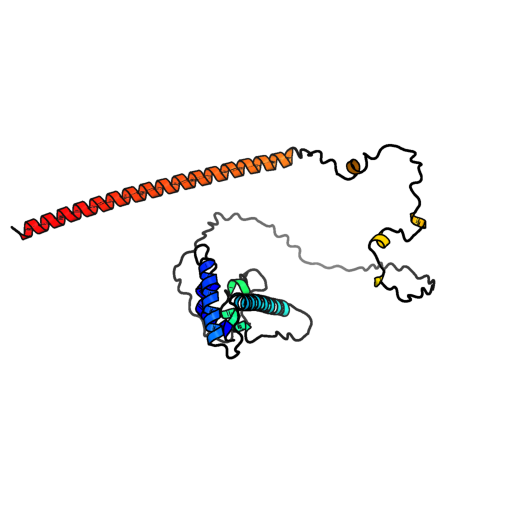.576 1.00 85.25 102 THR A CA 1
ATOM 817 C C . THR A 1 102 ? 2.011 6.499 -7.924 1.00 85.25 102 THR A C 1
ATOM 819 O O . THR A 1 102 ? 3.166 6.090 -7.983 1.00 85.25 102 THR A O 1
ATOM 822 N N . VAL A 1 103 ? 1.304 6.832 -9.004 1.00 87.44 103 VAL A N 1
ATOM 823 C CA . VAL A 1 103 ? 1.814 6.782 -10.377 1.00 87.44 103 VAL A CA 1
ATOM 824 C C . VAL A 1 103 ? 2.261 8.173 -10.818 1.00 87.44 103 VAL A C 1
ATOM 826 O O . VAL A 1 103 ? 3.358 8.321 -11.340 1.00 87.44 103 VAL A O 1
ATOM 829 N N . LEU A 1 104 ? 1.443 9.193 -10.553 1.00 84.12 104 LEU A N 1
ATOM 830 C CA . LEU A 1 104 ? 1.715 10.572 -10.955 1.00 84.12 104 LEU A CA 1
ATOM 831 C C . LEU A 1 104 ? 2.605 11.330 -9.960 1.00 84.12 104 LEU A C 1
ATOM 833 O O . LEU A 1 104 ? 3.249 12.293 -10.367 1.00 84.12 104 LEU A O 1
ATOM 837 N N . GLY A 1 105 ? 2.688 10.884 -8.704 1.00 83.06 105 GLY A N 1
ATOM 838 C CA . GLY A 1 105 ? 3.375 11.608 -7.633 1.00 83.06 105 GLY A CA 1
ATOM 839 C C . GLY A 1 105 ? 2.498 12.688 -6.992 1.00 83.06 105 GLY A C 1
ATOM 840 O O . GLY A 1 105 ? 1.339 12.872 -7.369 1.00 83.06 105 GLY A O 1
ATOM 841 N N . LEU A 1 106 ? 3.044 13.373 -5.983 1.00 82.12 106 LEU A N 1
ATOM 842 C CA . LEU A 1 106 ? 2.444 14.592 -5.437 1.00 82.12 106 LEU A CA 1
ATOM 843 C C . LEU A 1 106 ? 2.821 15.770 -6.336 1.00 82.12 106 LEU A C 1
ATOM 845 O O . LEU A 1 106 ? 3.981 15.899 -6.720 1.00 82.12 106 LEU A O 1
ATOM 849 N N . GLN A 1 107 ? 1.848 16.621 -6.648 1.00 76.06 107 GLN A N 1
ATOM 850 C CA . GLN A 1 107 ? 2.109 17.876 -7.344 1.00 76.06 107 GLN A CA 1
ATOM 851 C C . GLN A 1 107 ? 2.770 18.860 -6.372 1.00 76.06 107 GLN A C 1
ATOM 853 O O . GLN A 1 107 ? 2.306 19.019 -5.242 1.00 76.06 107 GLN A O 1
ATOM 858 N N . CYS A 1 108 ? 3.861 19.490 -6.807 1.00 74.06 108 CYS A N 1
ATOM 859 C CA . CYS A 1 108 ? 4.530 20.563 -6.081 1.00 74.06 108 CYS A CA 1
ATOM 860 C C . CYS A 1 108 ? 4.135 21.891 -6.724 1.00 74.06 108 CYS A C 1
ATOM 862 O O . CYS A 1 108 ? 4.454 22.104 -7.881 1.00 74.06 108 CYS A O 1
ATOM 864 N N . ASN A 1 109 ? 3.482 22.787 -5.989 1.00 75.62 109 ASN A N 1
ATOM 865 C CA . ASN A 1 109 ? 3.061 24.108 -6.474 1.00 75.62 109 ASN A CA 1
ATOM 866 C C . ASN A 1 109 ? 4.215 25.115 -6.659 1.00 75.62 109 ASN A C 1
ATOM 868 O O . ASN A 1 109 ? 3.990 26.200 -7.182 1.00 75.62 109 ASN A O 1
ATOM 872 N N . TYR A 1 110 ? 5.427 24.770 -6.222 1.00 78.75 110 TYR A N 1
ATOM 873 C CA . TYR A 1 110 ? 6.625 25.613 -6.330 1.00 78.75 110 TYR A CA 1
ATOM 874 C C . TYR A 1 110 ? 7.638 25.097 -7.360 1.00 78.75 110 TYR A C 1
ATOM 876 O O . TYR A 1 110 ? 8.663 25.738 -7.586 1.00 78.75 110 TYR A O 1
ATOM 884 N N . GLY A 1 111 ? 7.389 23.932 -7.962 1.00 64.81 111 GLY A N 1
ATOM 885 C CA . GLY A 1 111 ? 8.177 23.459 -9.092 1.00 64.81 111 GLY A CA 1
ATOM 886 C C . GLY A 1 111 ? 7.663 24.127 -10.363 1.00 64.81 111 GLY A C 1
ATOM 887 O O . GLY A 1 111 ? 6.458 24.199 -10.583 1.00 64.81 111 GLY A O 1
ATOM 888 N N . GLY A 1 112 ? 8.546 24.632 -11.222 1.00 65.75 112 GLY A N 1
ATOM 889 C CA . GLY A 1 112 ? 8.160 25.204 -12.524 1.00 65.75 112 GLY A CA 1
ATOM 890 C C . GLY A 1 112 ? 7.526 24.198 -13.505 1.00 65.75 112 GLY A C 1
ATOM 891 O O . GLY A 1 112 ? 7.402 24.497 -14.685 1.00 65.75 112 GLY A O 1
ATOM 892 N N . ASP A 1 113 ? 7.166 22.997 -13.044 1.00 62.59 113 ASP A N 1
ATOM 893 C CA . ASP A 1 113 ? 6.516 21.901 -13.762 1.00 62.59 113 ASP A CA 1
ATOM 894 C C . ASP A 1 113 ? 4.982 21.852 -13.568 1.00 62.59 113 ASP A C 1
ATOM 896 O O . ASP A 1 113 ? 4.315 21.024 -14.194 1.00 62.59 113 ASP A O 1
ATOM 900 N N . VAL A 1 114 ? 4.406 22.747 -12.748 1.00 54.22 114 VAL A N 1
ATOM 901 C CA . VAL A 1 114 ? 2.958 22.819 -12.440 1.00 54.22 114 VAL A CA 1
ATOM 902 C C . VAL A 1 114 ? 2.084 22.995 -13.685 1.00 54.22 114 VAL A C 1
ATOM 904 O O . VAL A 1 114 ? 1.030 22.370 -13.788 1.00 54.22 114 VAL A O 1
ATOM 907 N N . GLU A 1 115 ? 2.514 23.807 -14.651 1.00 53.66 115 GLU A N 1
ATOM 908 C CA . GLU A 1 115 ? 1.676 24.205 -15.793 1.00 53.66 115 GLU A CA 1
ATOM 909 C C . GLU A 1 115 ? 1.605 23.149 -16.910 1.00 53.66 115 GLU A C 1
ATOM 911 O O . GLU A 1 115 ? 0.700 23.175 -17.741 1.00 53.66 115 GLU A O 1
ATOM 916 N N . ILE A 1 116 ? 2.509 22.165 -16.922 1.00 53.25 116 ILE A N 1
ATOM 917 C CA . ILE A 1 116 ? 2.653 21.235 -18.054 1.00 53.25 116 ILE A CA 1
ATOM 918 C C . ILE A 1 116 ? 1.673 20.048 -17.957 1.00 53.25 116 ILE A C 1
ATOM 920 O O . ILE A 1 116 ? 1.267 19.485 -18.973 1.00 53.25 116 ILE A O 1
ATOM 924 N N . LEU A 1 117 ? 1.229 19.674 -16.751 1.00 50.53 117 LEU A N 1
ATOM 925 C CA . LEU A 1 117 ? 0.332 18.523 -16.551 1.00 50.53 117 LEU A CA 1
ATOM 926 C C . LEU A 1 117 ? -1.162 18.860 -16.673 1.00 50.53 117 LEU A C 1
ATOM 928 O O . LEU A 1 117 ? -1.964 17.945 -16.865 1.00 50.53 117 LEU A O 1
ATOM 932 N N . GLN A 1 118 ? -1.539 20.138 -16.576 1.00 47.06 118 GLN A N 1
ATOM 933 C CA . GLN A 1 118 ? -2.938 20.577 -16.661 1.00 47.06 118 GLN A CA 1
ATOM 934 C C . GLN A 1 118 ? -3.496 20.418 -18.090 1.00 47.06 118 GLN A C 1
ATOM 936 O O . GLN A 1 118 ? -4.662 20.074 -18.263 1.00 47.06 118 GLN A O 1
ATOM 941 N N . ASN A 1 119 ? -2.648 20.583 -19.112 1.00 42.19 119 ASN A N 1
ATOM 942 C CA . ASN A 1 119 ? -3.074 20.625 -20.516 1.00 42.19 119 ASN A CA 1
ATOM 943 C C . ASN A 1 119 ? -3.180 19.247 -21.196 1.00 42.19 119 ASN A C 1
ATOM 945 O O . ASN A 1 119 ? -3.787 19.144 -22.254 1.00 42.19 119 ASN A O 1
ATOM 949 N N . ALA A 1 120 ? -2.632 18.174 -20.612 1.00 41.72 120 ALA A N 1
ATOM 950 C CA . ALA A 1 120 ? -2.642 16.837 -21.227 1.00 41.72 120 ALA A CA 1
ATOM 951 C C . ALA A 1 120 ? -3.938 16.027 -20.984 1.00 41.72 120 ALA A C 1
ATOM 953 O O . ALA A 1 120 ? -4.089 14.937 -21.533 1.00 41.72 120 ALA A O 1
ATOM 954 N N . TYR A 1 121 ? -4.860 16.534 -20.157 1.00 46.75 121 TYR A N 1
ATOM 955 C CA . TYR A 1 121 ? -6.107 15.852 -19.767 1.00 46.75 121 TYR A CA 1
ATOM 956 C C . TYR A 1 121 ? -7.351 16.756 -19.867 1.00 46.75 121 TYR A C 1
ATOM 958 O O . TYR A 1 121 ? -8.386 16.442 -19.282 1.00 46.75 121 TYR A O 1
ATOM 966 N N . ALA A 1 122 ? -7.251 17.885 -20.573 1.00 40.03 122 ALA A N 1
ATOM 967 C CA . ALA A 1 122 ? -8.245 18.959 -20.538 1.00 40.03 122 ALA A CA 1
ATOM 968 C C . ALA A 1 122 ? -9.447 18.789 -21.492 1.00 40.03 122 ALA A C 1
ATOM 970 O O . ALA A 1 122 ? -10.269 19.697 -21.563 1.00 40.03 122 ALA A O 1
ATOM 971 N N . ASP A 1 123 ? -9.594 17.656 -22.184 1.00 36.88 123 ASP A N 1
ATOM 972 C CA . ASP A 1 123 ? -10.585 17.554 -23.267 1.00 36.88 123 ASP A CA 1
ATOM 973 C C . ASP A 1 123 ? -11.961 16.977 -22.882 1.00 36.88 123 ASP A C 1
ATOM 975 O O . ASP A 1 123 ? -12.806 16.885 -23.759 1.00 36.88 123 ASP A O 1
ATOM 979 N N . ASP A 1 124 ? -12.263 16.642 -21.617 1.00 44.81 124 ASP A N 1
ATOM 980 C CA . ASP A 1 124 ? -13.598 16.089 -21.280 1.00 44.81 124 ASP A CA 1
ATOM 981 C C . ASP A 1 124 ? -14.094 16.360 -19.839 1.00 44.81 124 ASP A C 1
ATOM 983 O O . ASP A 1 124 ? -14.537 15.450 -19.134 1.00 44.81 124 ASP A O 1
ATOM 987 N N . ILE A 1 125 ? -14.072 17.613 -19.364 1.00 37.47 125 ILE A N 1
ATOM 988 C CA . ILE A 1 125 ? -14.896 18.009 -18.199 1.00 37.47 125 ILE A CA 1
ATOM 989 C C . ILE A 1 125 ? -15.491 19.416 -18.417 1.00 37.47 125 ILE A C 1
ATOM 991 O O . ILE A 1 125 ? -14.728 20.374 -18.530 1.00 37.47 125 ILE A O 1
ATOM 995 N N . PRO A 1 126 ? -16.831 19.579 -18.438 1.00 35.81 126 PRO A N 1
ATOM 996 C CA . PRO A 1 126 ? -17.472 20.892 -18.381 1.00 35.81 126 PRO A CA 1
ATOM 997 C C . PRO A 1 126 ? -17.151 21.623 -17.067 1.00 35.81 126 PRO A C 1
ATOM 999 O O . PRO A 1 126 ? -17.108 21.013 -16.003 1.00 35.81 126 PRO A O 1
ATOM 1002 N N . GLU A 1 127 ? -16.963 22.934 -17.194 1.00 38.53 127 GLU A N 1
ATOM 1003 C CA . GLU A 1 127 ? -16.674 23.992 -16.211 1.00 38.53 127 GLU A CA 1
ATOM 1004 C C . GLU A 1 127 ? -17.283 23.904 -14.777 1.00 38.53 127 GLU A C 1
ATOM 1006 O O . GLU A 1 127 ? -18.174 23.108 -14.482 1.00 38.53 127 GLU A O 1
ATOM 1011 N N . PRO A 1 128 ? -16.773 24.723 -13.830 1.00 44.28 128 PRO A N 1
ATOM 1012 C CA . PRO A 1 128 ? -16.236 24.290 -12.549 1.00 44.28 128 PRO A CA 1
ATOM 1013 C C . PRO A 1 128 ? -17.320 24.094 -11.486 1.00 44.28 128 PRO A C 1
ATOM 1015 O O . PRO A 1 128 ? -18.009 25.034 -11.086 1.00 44.28 128 PRO A O 1
ATOM 1018 N N . MET A 1 129 ? -17.408 22.888 -10.920 1.00 28.11 129 MET A N 1
ATOM 1019 C CA . MET A 1 129 ? -18.116 22.722 -9.653 1.00 28.11 129 MET A CA 1
ATOM 1020 C C . MET A 1 129 ? -17.230 23.195 -8.506 1.00 28.11 129 MET A C 1
ATOM 1022 O O . MET A 1 129 ? -16.243 22.556 -8.141 1.00 28.11 129 MET A O 1
ATOM 1026 N N . LEU A 1 130 ? -17.639 24.337 -7.954 1.00 32.88 130 LEU A N 1
ATOM 1027 C CA . LEU A 1 130 ? -17.319 24.813 -6.617 1.00 32.88 130 LEU A CA 1
ATOM 1028 C C . LEU A 1 130 ? -17.171 23.625 -5.665 1.00 32.88 130 LEU A C 1
ATOM 1030 O O . LEU A 1 130 ? -18.124 22.877 -5.433 1.00 32.88 130 LEU A O 1
ATOM 1034 N N . ILE A 1 131 ? -15.967 23.464 -5.121 1.00 30.08 131 ILE A N 1
ATOM 1035 C CA . ILE A 1 131 ? -15.707 22.533 -4.032 1.00 30.08 131 ILE A CA 1
ATOM 1036 C C . ILE A 1 131 ? -16.457 23.088 -2.821 1.00 30.08 131 ILE A C 1
ATOM 1038 O O . ILE A 1 131 ? -15.960 23.928 -2.075 1.00 30.08 131 ILE A O 1
ATOM 1042 N N . LEU A 1 132 ? -17.705 22.648 -2.675 1.00 26.44 132 LEU A N 1
ATOM 1043 C CA . LEU A 1 132 ? -18.397 22.621 -1.402 1.00 26.44 132 LEU A CA 1
ATOM 1044 C C . LEU A 1 132 ? -17.526 21.783 -0.471 1.00 26.44 132 LEU A C 1
ATOM 1046 O O . LEU A 1 132 ? -17.286 20.600 -0.717 1.00 26.44 132 LEU A O 1
ATOM 1050 N N . ASN A 1 133 ? -17.008 22.456 0.550 1.00 36.75 133 ASN A N 1
ATOM 1051 C CA . ASN A 1 133 ? -16.325 21.854 1.677 1.00 36.75 133 ASN A CA 1
ATOM 1052 C C . ASN A 1 133 ? -17.236 20.776 2.269 1.00 36.75 133 ASN A C 1
ATOM 1054 O O . ASN A 1 133 ? -18.168 21.090 3.003 1.00 36.75 133 ASN A O 1
ATOM 1058 N N . ASN A 1 134 ? -16.966 19.518 1.933 1.00 32.50 134 ASN A N 1
ATOM 1059 C CA . ASN A 1 134 ? -17.420 18.404 2.739 1.00 32.50 134 ASN A CA 1
ATOM 1060 C C . ASN A 1 134 ? -16.305 18.116 3.738 1.00 32.50 134 ASN A C 1
ATOM 1062 O O . ASN A 1 134 ? -15.188 17.741 3.378 1.00 32.50 134 ASN A O 1
ATOM 1066 N N . GLU A 1 135 ? -16.642 18.425 4.980 1.00 45.75 135 GLU A N 1
ATOM 1067 C CA . GLU A 1 135 ? -15.922 18.153 6.208 1.00 45.75 135 GLU A CA 1
ATOM 1068 C C . GLU A 1 135 ? -15.524 16.675 6.253 1.00 45.75 135 GLU A C 1
ATOM 1070 O O . GLU A 1 135 ? -16.397 15.822 6.295 1.00 45.75 135 GLU A O 1
ATOM 1075 N N . ASP A 1 136 ? -14.224 16.384 6.200 1.00 37.50 136 ASP A N 1
ATOM 1076 C CA . ASP A 1 136 ? -13.622 15.145 6.714 1.00 37.50 136 ASP A CA 1
ATOM 1077 C C . ASP A 1 136 ? -12.103 15.362 6.869 1.00 37.50 136 ASP A C 1
ATOM 1079 O O . ASP A 1 136 ? -11.259 14.967 6.064 1.00 37.50 136 ASP A O 1
ATOM 1083 N N . ASP A 1 137 ? -11.809 16.148 7.901 1.00 42.94 137 ASP A N 1
ATOM 1084 C CA . ASP A 1 137 ? -10.757 15.977 8.902 1.00 42.94 137 ASP A CA 1
ATOM 1085 C C . ASP A 1 137 ? -9.374 15.440 8.470 1.00 42.94 137 ASP A C 1
ATOM 1087 O O . ASP A 1 137 ? -9.089 14.246 8.540 1.00 42.94 137 ASP A O 1
ATOM 1091 N N . HIS A 1 138 ? -8.459 16.364 8.152 1.00 37.03 138 HIS A N 1
ATOM 1092 C CA . HIS A 1 138 ? -7.029 16.251 8.470 1.00 37.03 138 HIS A CA 1
ATOM 1093 C C . HIS A 1 138 ? -6.455 17.643 8.763 1.00 37.03 138 HIS A C 1
ATOM 1095 O O . HIS A 1 138 ? -5.800 18.271 7.929 1.00 37.03 138 HIS A O 1
ATOM 1101 N N . SER A 1 139 ? -6.685 18.123 9.987 1.00 28.86 139 SER A N 1
ATOM 1102 C CA . SER A 1 139 ? -5.907 19.224 10.546 1.00 28.86 139 SER A CA 1
ATOM 1103 C C . SER A 1 139 ? -4.509 18.730 10.938 1.00 28.86 139 SER A C 1
ATOM 1105 O O . SER A 1 139 ? -4.347 17.974 11.895 1.00 28.86 139 SER A O 1
ATOM 1107 N N . TYR A 1 140 ? -3.480 19.218 10.256 1.00 31.06 140 TYR A N 1
ATOM 1108 C CA . TYR A 1 140 ? -2.239 19.586 10.927 1.00 31.06 140 TYR A CA 1
ATOM 1109 C C . TYR A 1 140 ? -2.200 21.114 10.923 1.00 31.06 140 TYR A C 1
ATOM 1111 O O . TYR A 1 140 ? -1.773 21.763 9.974 1.00 31.06 140 TYR A O 1
ATOM 1119 N N . THR A 1 141 ? -2.723 21.723 11.981 1.00 27.67 141 THR A N 1
ATOM 1120 C CA . THR A 1 141 ? -2.464 23.136 12.240 1.00 27.67 141 THR A CA 1
ATOM 1121 C C . THR A 1 141 ? -0.997 23.267 12.630 1.00 27.67 141 THR A C 1
ATOM 1123 O O . THR A 1 141 ? -0.620 22.959 13.760 1.00 27.67 141 THR A O 1
ATOM 1126 N N . ILE A 1 142 ? -0.157 23.724 11.702 1.00 31.16 142 ILE A N 1
ATOM 1127 C CA . ILE A 1 142 ? 1.079 24.403 12.084 1.00 31.16 142 ILE A CA 1
ATOM 1128 C C . ILE A 1 142 ? 0.655 25.815 12.467 1.00 31.16 142 ILE A C 1
ATOM 1130 O O . ILE A 1 142 ? 0.393 26.662 11.615 1.00 31.16 142 ILE A O 1
ATOM 1134 N N . THR A 1 143 ? 0.540 26.049 13.769 1.00 30.62 143 THR A N 1
ATOM 1135 C CA . THR A 1 143 ? 0.427 27.387 14.339 1.00 30.62 143 THR A CA 1
ATOM 1136 C C . THR A 1 143 ? 1.730 28.126 14.037 1.00 30.62 143 THR A C 1
ATOM 1138 O O . THR A 1 143 ? 2.712 27.989 14.762 1.00 30.62 143 THR A O 1
ATOM 1141 N N . SER A 1 144 ? 1.767 28.881 12.936 1.00 33.56 144 SER A N 1
ATOM 1142 C CA . SER A 1 144 ? 2.855 29.816 12.642 1.00 33.56 144 SER A CA 1
ATOM 1143 C C . SER A 1 144 ? 2.681 31.044 13.530 1.00 33.56 144 SER A C 1
ATOM 1145 O O . SER A 1 144 ? 2.073 32.040 13.142 1.00 33.56 144 SER A O 1
ATOM 1147 N N . ALA A 1 145 ? 3.164 30.938 14.765 1.00 30.77 145 ALA A N 1
ATOM 1148 C CA . ALA A 1 145 ? 3.302 32.070 15.661 1.00 30.77 145 ALA A CA 1
ATOM 1149 C C . ALA A 1 145 ? 4.424 33.001 15.171 1.00 30.77 145 ALA A C 1
ATOM 1151 O O . ALA A 1 145 ? 5.515 32.546 14.844 1.00 30.77 145 ALA A O 1
ATOM 1152 N N . ALA A 1 146 ? 4.118 34.298 15.210 1.00 31.42 146 ALA A N 1
ATOM 1153 C CA . ALA A 1 146 ? 5.021 35.446 15.182 1.00 31.42 146 ALA A CA 1
ATOM 1154 C C . ALA A 1 146 ? 5.836 35.690 13.896 1.00 31.42 146 ALA A C 1
ATOM 1156 O O . ALA A 1 146 ? 6.866 35.081 13.623 1.00 31.42 146 ALA A O 1
ATOM 1157 N N . GLN A 1 147 ? 5.390 36.716 13.170 1.00 39.44 147 GLN A N 1
ATOM 1158 C CA . GLN A 1 147 ? 6.214 37.525 12.279 1.00 39.44 147 GLN A CA 1
ATOM 1159 C C . GLN A 1 147 ? 7.441 38.058 13.035 1.00 39.44 147 GLN A C 1
ATOM 1161 O O . GLN A 1 147 ? 7.299 38.748 14.044 1.00 39.44 147 GLN A O 1
ATOM 1166 N N . VAL A 1 148 ? 8.632 37.793 12.502 1.00 34.31 148 VAL A N 1
ATOM 1167 C CA . VAL A 1 148 ? 9.835 38.596 12.746 1.00 34.31 148 VAL A CA 1
ATOM 1168 C C . VAL A 1 148 ? 10.310 39.088 11.375 1.00 34.31 148 VAL A C 1
ATOM 1170 O O . VAL A 1 148 ? 10.540 38.254 10.497 1.00 34.31 148 VAL A O 1
ATOM 1173 N N . PRO A 1 149 ? 10.415 40.407 11.137 1.00 31.05 149 PRO A N 1
ATOM 1174 C CA . PRO A 1 149 ? 10.968 40.943 9.900 1.00 31.05 149 PRO A CA 1
ATOM 1175 C C . PRO A 1 149 ? 12.490 40.765 9.909 1.00 31.05 149 PRO A C 1
ATOM 1177 O O . PRO A 1 149 ? 13.161 41.267 10.808 1.00 31.05 149 PRO A O 1
ATOM 1180 N N . CYS A 1 150 ? 13.047 40.077 8.914 1.00 29.31 150 CYS A N 1
ATOM 1181 C CA . CYS A 1 150 ? 14.463 40.222 8.585 1.00 29.31 150 CYS A CA 1
ATOM 1182 C C . CYS A 1 150 ? 14.573 41.240 7.451 1.00 29.31 150 CYS A C 1
ATOM 1184 O O . CYS A 1 150 ? 14.252 40.940 6.302 1.00 29.31 150 CYS A O 1
ATOM 1186 N N . GLU A 1 151 ? 14.987 42.451 7.809 1.00 33.62 151 GLU A N 1
ATOM 1187 C CA . GLU A 1 151 ? 15.439 43.485 6.883 1.00 33.62 151 GLU A CA 1
ATOM 1188 C C . GLU A 1 151 ? 16.620 42.939 6.062 1.00 33.62 151 GLU A C 1
ATOM 1190 O O . GLU A 1 151 ? 17.620 42.486 6.620 1.00 33.62 151 GLU A O 1
ATOM 1195 N N . MET A 1 152 ? 16.500 42.953 4.733 1.00 35.31 152 MET A N 1
ATOM 1196 C CA . MET A 1 152 ? 17.660 42.922 3.844 1.00 35.31 152 MET A CA 1
ATOM 1197 C C . MET A 1 152 ? 17.794 44.306 3.228 1.00 35.31 152 MET A C 1
ATOM 1199 O O . MET A 1 152 ? 16.898 44.761 2.515 1.00 35.31 152 MET A O 1
ATOM 1203 N N . ASP A 1 153 ? 18.916 44.957 3.515 1.00 32.19 153 ASP A N 1
ATOM 1204 C CA . ASP A 1 153 ? 19.302 46.223 2.912 1.00 32.19 153 ASP A CA 1
ATOM 1205 C C . ASP A 1 153 ? 19.395 46.095 1.388 1.00 32.19 153 ASP A C 1
ATOM 1207 O O . ASP A 1 153 ? 20.130 45.276 0.832 1.00 32.19 153 ASP A O 1
ATOM 1211 N N . THR A 1 154 ? 18.649 46.952 0.700 1.00 31.47 154 THR A N 1
ATOM 1212 C CA . THR A 1 154 ? 18.753 47.174 -0.738 1.00 31.47 154 THR A CA 1
ATOM 1213 C C . THR A 1 154 ? 19.994 48.011 -1.038 1.00 31.47 154 THR A C 1
ATOM 1215 O O . THR A 1 154 ? 20.014 49.207 -0.747 1.00 31.47 154 THR A O 1
ATOM 1218 N N . VAL A 1 155 ? 21.002 47.426 -1.687 1.00 28.70 155 VAL A N 1
ATOM 1219 C CA . VAL A 1 155 ? 22.039 48.201 -2.384 1.00 28.70 155 VAL A CA 1
ATOM 1220 C C . VAL A 1 155 ? 21.655 48.289 -3.856 1.00 28.70 155 VAL A C 1
ATOM 1222 O O . VAL A 1 155 ? 21.813 47.344 -4.625 1.00 28.70 155 VAL A O 1
ATOM 1225 N N . ILE A 1 156 ? 21.117 49.449 -4.225 1.00 33.88 156 ILE A N 1
ATOM 1226 C CA . ILE A 1 156 ? 20.967 49.904 -5.606 1.00 33.88 156 ILE A CA 1
ATOM 1227 C C . ILE A 1 156 ? 22.339 50.402 -6.066 1.00 33.88 156 ILE A C 1
ATOM 1229 O O . ILE A 1 156 ? 22.853 51.358 -5.490 1.00 33.88 156 ILE A O 1
ATOM 1233 N N . ILE A 1 157 ? 22.903 49.818 -7.124 1.00 30.41 157 ILE A N 1
ATOM 1234 C CA . ILE A 1 157 ? 23.864 50.519 -7.985 1.00 30.41 157 ILE A CA 1
ATOM 1235 C C . ILE A 1 157 ? 23.446 50.261 -9.432 1.00 30.41 157 ILE A C 1
ATOM 1237 O O . ILE A 1 157 ? 23.547 49.143 -9.931 1.00 30.41 157 ILE A O 1
ATOM 1241 N N . ASN A 1 158 ? 22.928 51.319 -10.056 1.00 32.03 158 ASN A N 1
ATOM 1242 C CA . ASN A 1 158 ? 22.615 51.398 -11.476 1.00 32.03 158 ASN A CA 1
ATOM 1243 C C . ASN A 1 158 ? 23.887 51.553 -12.320 1.00 32.03 158 ASN A C 1
ATOM 1245 O O . ASN A 1 158 ? 24.888 52.117 -11.877 1.00 32.03 158 ASN A O 1
ATOM 1249 N N . ASP A 1 159 ? 23.756 51.088 -13.558 1.00 32.34 159 ASP A N 1
ATOM 1250 C CA . ASP A 1 159 ? 24.703 51.094 -14.667 1.00 32.34 159 ASP A CA 1
ATOM 1251 C C . ASP A 1 159 ? 25.449 52.412 -14.922 1.00 32.34 159 ASP A C 1
ATOM 1253 O O . ASP A 1 159 ? 24.850 53.484 -15.021 1.00 32.34 159 ASP A O 1
ATOM 1257 N N . SER A 1 160 ? 26.740 52.286 -15.242 1.00 30.28 160 SER A N 1
ATOM 1258 C CA . SER A 1 160 ? 27.362 53.090 -16.299 1.00 30.28 160 SER A CA 1
ATOM 1259 C C . SER A 1 160 ? 28.619 52.408 -16.856 1.00 30.28 160 SER A C 1
ATOM 1261 O O . SER A 1 160 ? 29.450 51.907 -16.105 1.00 30.28 160 SER A O 1
ATOM 1263 N N . ALA A 1 161 ? 28.682 52.401 -18.189 1.00 30.09 161 ALA A N 1
ATOM 1264 C CA . ALA A 1 161 ? 29.708 51.926 -19.120 1.00 30.09 161 ALA A CA 1
ATOM 1265 C C . ALA A 1 161 ? 31.184 51.969 -18.667 1.00 30.09 161 ALA A C 1
ATOM 1267 O O . ALA A 1 161 ? 31.581 52.893 -17.964 1.00 30.09 161 ALA A O 1
ATOM 1268 N N . ILE A 1 162 ? 32.003 51.044 -19.201 1.00 30.12 162 ILE A N 1
ATOM 1269 C CA . ILE A 1 162 ? 33.183 51.306 -20.067 1.00 30.12 162 ILE A CA 1
ATOM 1270 C C . ILE A 1 162 ? 33.919 49.978 -20.392 1.00 30.12 162 ILE A C 1
ATOM 1272 O O . ILE A 1 162 ? 34.335 49.254 -19.496 1.00 30.12 162 ILE A O 1
ATOM 1276 N N . GLU A 1 163 ? 34.012 49.712 -21.702 1.00 32.12 163 GLU A N 1
ATOM 1277 C CA . GLU A 1 163 ? 35.075 49.095 -22.533 1.00 32.12 163 GLU A CA 1
ATOM 1278 C C . GLU A 1 163 ? 35.807 47.784 -22.148 1.00 32.12 163 GLU A C 1
ATOM 1280 O O . GLU A 1 163 ? 36.357 47.609 -21.064 1.00 32.12 163 GLU A O 1
ATOM 1285 N N . GLU A 1 164 ? 35.898 46.888 -23.146 1.00 34.47 164 GLU A N 1
ATOM 1286 C CA . GLU A 1 164 ? 36.770 45.703 -23.173 1.00 34.47 164 GLU A CA 1
ATOM 1287 C C . GLU A 1 164 ? 38.271 46.055 -23.116 1.00 34.47 164 GLU A C 1
ATOM 1289 O O . GLU A 1 164 ? 38.683 47.130 -23.556 1.00 34.47 164 GLU A O 1
ATOM 1294 N N . PRO A 1 165 ? 39.129 45.100 -22.704 1.00 32.78 165 PRO A N 1
ATOM 1295 C CA . PRO A 1 165 ? 39.925 44.445 -23.745 1.00 32.78 165 PRO A CA 1
ATOM 1296 C C . PRO A 1 165 ? 40.172 42.938 -23.545 1.00 32.78 165 PRO A C 1
ATOM 1298 O O . PRO A 1 165 ? 40.517 42.440 -22.475 1.00 32.78 165 PRO A O 1
ATOM 1301 N N . SER A 1 166 ? 40.099 42.245 -24.678 1.00 30.45 166 SER A N 1
ATOM 1302 C CA . SER A 1 166 ? 40.663 40.937 -25.014 1.00 30.45 166 SER A CA 1
ATOM 1303 C C . SER A 1 166 ? 42.001 40.577 -24.347 1.00 30.45 166 SER A C 1
ATOM 1305 O O . SER A 1 166 ? 42.948 41.362 -24.383 1.00 30.45 166 SER A O 1
ATOM 1307 N N . THR A 1 167 ? 42.167 39.312 -23.937 1.00 29.03 167 THR A N 1
ATOM 1308 C CA . THR A 1 167 ? 43.439 38.599 -24.161 1.00 29.03 167 THR A CA 1
ATOM 1309 C C . THR A 1 167 ? 43.290 37.077 -24.181 1.00 29.03 167 THR A C 1
ATOM 1311 O O . THR A 1 167 ? 42.754 36.436 -23.285 1.00 29.03 167 THR A O 1
ATOM 1314 N N . SER A 1 168 ? 43.802 36.532 -25.280 1.00 27.55 168 SER A N 1
ATOM 1315 C CA . SER A 1 168 ? 43.966 35.133 -25.653 1.00 27.55 168 SER A CA 1
ATOM 1316 C C . SER A 1 168 ? 45.025 34.427 -24.806 1.00 27.55 168 SER A C 1
ATOM 1318 O O . SER A 1 168 ? 46.103 34.980 -24.592 1.00 27.55 168 SER A O 1
ATOM 1320 N N . THR A 1 169 ? 44.803 33.161 -24.434 1.00 28.44 169 THR A N 1
ATOM 1321 C CA . THR A 1 169 ? 45.909 32.190 -24.349 1.00 28.44 169 THR A CA 1
ATOM 1322 C C . THR A 1 169 ? 45.418 30.771 -24.648 1.00 28.44 169 THR A C 1
ATOM 1324 O O . THR A 1 169 ? 44.933 30.051 -23.781 1.00 28.44 169 THR A O 1
ATOM 1327 N N . GLN A 1 170 ? 45.558 30.366 -25.911 1.00 28.34 170 GLN A N 1
ATOM 1328 C CA . GLN A 1 170 ? 45.563 28.965 -26.334 1.00 28.34 170 GLN A CA 1
ATOM 1329 C C . GLN A 1 170 ? 46.990 28.416 -26.204 1.00 28.34 170 GLN A C 1
ATOM 1331 O O . GLN A 1 170 ? 47.926 29.013 -26.734 1.00 28.34 170 GLN A O 1
ATOM 1336 N N . TYR A 1 171 ? 47.168 27.262 -25.563 1.00 31.09 171 TYR A N 1
ATOM 1337 C CA . TYR A 1 171 ? 48.426 26.511 -25.593 1.00 31.09 171 TYR A CA 1
ATOM 1338 C C . TYR A 1 171 ? 48.364 25.423 -26.673 1.00 31.09 171 TYR A C 1
ATOM 1340 O O . TYR A 1 171 ? 47.558 24.497 -26.607 1.00 31.09 171 TYR A O 1
ATOM 1348 N N . LYS A 1 172 ? 49.246 25.549 -27.671 1.00 30.53 172 LYS A N 1
ATOM 1349 C CA . LYS A 1 172 ? 49.626 24.498 -28.624 1.00 30.53 172 LYS A CA 1
ATOM 1350 C C . LYS A 1 172 ? 50.778 23.684 -28.032 1.00 30.53 172 LYS A C 1
ATOM 1352 O O . LYS A 1 172 ? 51.756 24.274 -27.584 1.00 30.53 172 LYS A O 1
ATOM 1357 N N . ILE A 1 173 ? 50.721 22.357 -28.140 1.00 31.62 173 ILE A N 1
ATOM 1358 C CA . ILE A 1 173 ? 51.919 21.506 -28.162 1.00 31.62 173 ILE A CA 1
ATOM 1359 C C . ILE A 1 173 ? 51.895 20.695 -29.459 1.00 31.62 173 ILE A C 1
ATOM 1361 O O . ILE A 1 173 ? 50.871 20.144 -29.857 1.00 31.62 173 ILE A O 1
ATOM 1365 N N . THR A 1 174 ? 53.037 20.731 -30.135 1.00 32.03 174 THR A N 1
ATOM 1366 C CA . THR A 1 174 ? 53.336 20.249 -31.482 1.00 32.03 174 THR A CA 1
ATOM 1367 C C . THR A 1 174 ? 53.722 18.770 -31.539 1.00 32.03 174 THR A C 1
ATOM 1369 O O . THR A 1 174 ? 54.221 18.186 -30.583 1.00 32.03 174 THR A O 1
ATOM 1372 N N . THR A 1 175 ? 53.509 18.220 -32.730 1.00 35.91 175 THR A N 1
ATOM 1373 C CA . THR A 1 175 ? 53.697 16.860 -33.241 1.00 35.91 175 THR A CA 1
ATOM 1374 C C . THR A 1 175 ? 55.145 16.346 -33.224 1.00 35.91 175 THR A C 1
ATOM 1376 O O . THR A 1 175 ? 56.062 17.081 -33.583 1.00 35.91 175 THR A O 1
ATOM 1379 N N . ALA A 1 176 ? 55.325 15.046 -32.967 1.00 28.86 176 ALA A N 1
ATOM 1380 C CA . ALA A 1 176 ? 56.405 14.234 -33.535 1.00 28.86 176 ALA A CA 1
ATOM 1381 C C . ALA A 1 176 ? 55.862 12.822 -33.824 1.00 28.86 176 ALA A C 1
ATOM 1383 O O . ALA A 1 176 ? 55.270 12.186 -32.954 1.00 28.86 176 ALA A O 1
ATOM 1384 N N . ILE A 1 177 ? 56.000 12.388 -35.076 1.00 37.59 177 ILE A N 1
ATOM 1385 C CA . ILE A 1 177 ? 55.541 11.104 -35.613 1.00 37.59 177 ILE A CA 1
ATOM 1386 C C . ILE A 1 177 ? 56.636 10.062 -35.365 1.00 37.59 177 ILE A C 1
ATOM 1388 O O . ILE A 1 177 ? 57.769 10.274 -35.785 1.00 37.59 177 ILE A O 1
ATOM 1392 N N . GLU A 1 178 ? 56.285 8.919 -34.774 1.00 31.95 178 GLU A N 1
ATOM 1393 C CA . GLU A 1 178 ? 56.973 7.652 -35.036 1.00 31.95 178 GLU A CA 1
ATOM 1394 C C . GLU A 1 178 ? 55.926 6.585 -35.360 1.00 31.95 178 GLU A C 1
ATOM 1396 O O . GLU A 1 178 ? 55.148 6.142 -34.514 1.00 31.95 178 GLU A O 1
ATOM 1401 N N . GLU A 1 179 ? 55.905 6.197 -36.631 1.00 36.06 179 GLU A N 1
ATOM 1402 C CA . GLU A 1 179 ? 55.194 5.036 -37.135 1.00 36.06 179 GLU A CA 1
ATOM 1403 C C . GLU A 1 179 ? 55.871 3.769 -36.597 1.00 36.06 179 GLU A C 1
ATOM 1405 O O . GLU A 1 179 ? 56.997 3.434 -36.967 1.00 36.06 179 GLU A O 1
ATOM 1410 N N . LYS A 1 180 ? 55.169 3.024 -35.743 1.00 34.38 180 LYS A N 1
ATOM 1411 C CA . LYS A 1 180 ? 55.367 1.579 -35.628 1.00 34.38 180 LYS A CA 1
ATOM 1412 C C . LYS A 1 180 ? 54.028 0.895 -35.810 1.00 34.38 180 LYS A C 1
ATOM 1414 O O . LYS A 1 180 ? 53.147 0.965 -34.956 1.00 34.38 180 LYS A O 1
ATOM 1419 N N . SER A 1 181 ? 53.907 0.239 -36.955 1.00 39.19 181 SER A N 1
ATOM 1420 C CA . SER A 1 181 ? 52.915 -0.779 -37.248 1.00 39.19 181 SER A CA 1
ATOM 1421 C C . SER A 1 181 ? 53.007 -1.883 -36.195 1.00 39.19 181 SER A C 1
ATOM 1423 O O . SER A 1 181 ? 53.839 -2.781 -36.286 1.00 39.19 181 SER A O 1
ATOM 1425 N N . ASN A 1 182 ? 52.153 -1.820 -35.176 1.00 38.97 182 ASN A N 1
ATOM 1426 C CA . ASN A 1 182 ? 51.839 -3.003 -34.393 1.00 38.97 182 ASN A CA 1
ATOM 1427 C C . ASN A 1 182 ? 50.597 -3.627 -35.012 1.00 38.97 182 ASN A C 1
ATOM 1429 O O . ASN A 1 182 ? 49.476 -3.147 -34.853 1.00 38.97 182 ASN A O 1
ATOM 1433 N N . ASP A 1 183 ? 50.870 -4.676 -35.770 1.00 40.34 183 ASP A N 1
ATOM 1434 C CA . ASP A 1 183 ? 49.936 -5.638 -36.317 1.00 40.34 183 ASP A CA 1
ATOM 1435 C C . ASP A 1 183 ? 49.043 -6.166 -35.176 1.00 40.34 183 ASP A C 1
ATOM 1437 O O . ASP A 1 183 ? 49.420 -7.068 -34.426 1.00 40.34 183 ASP A O 1
ATOM 1441 N N . MET A 1 184 ? 47.873 -5.548 -34.974 1.00 42.12 184 MET A N 1
ATOM 1442 C CA . MET A 1 184 ? 46.834 -6.021 -34.049 1.00 42.12 184 MET A CA 1
ATOM 1443 C C . MET A 1 184 ? 46.124 -7.215 -34.687 1.00 42.12 184 MET A C 1
ATOM 1445 O O . MET A 1 184 ? 44.928 -7.196 -34.982 1.00 42.12 184 MET A O 1
ATOM 1449 N N . SER A 1 185 ? 46.894 -8.273 -34.924 1.00 49.97 185 SER A N 1
ATOM 1450 C CA . SER A 1 185 ? 46.353 -9.578 -35.247 1.00 49.97 185 SER A CA 1
ATOM 1451 C C . SER A 1 185 ? 45.673 -10.125 -33.990 1.00 49.97 185 SER A C 1
ATOM 1453 O O . SER A 1 185 ? 46.307 -10.501 -33.010 1.00 49.97 185 SER A O 1
ATOM 1455 N N . SER A 1 186 ? 44.339 -10.087 -34.015 1.00 52.44 186 SER A N 1
ATOM 1456 C CA . SER A 1 186 ? 43.445 -11.015 -33.320 1.00 52.44 186 SER A CA 1
ATOM 1457 C C . SER A 1 186 ? 43.904 -11.456 -31.919 1.00 52.44 186 SER A C 1
ATOM 1459 O O . SER A 1 186 ? 44.258 -12.619 -31.713 1.00 52.44 186 SER A O 1
ATOM 1461 N N . LEU A 1 187 ? 43.848 -10.559 -30.929 1.00 60.59 187 LEU A N 1
ATOM 1462 C CA . LEU A 1 187 ? 43.923 -10.988 -29.531 1.00 60.59 187 LEU A CA 1
ATOM 1463 C C . LEU A 1 187 ? 42.635 -11.741 -29.173 1.00 60.59 187 LEU A C 1
ATOM 1465 O O . LEU A 1 187 ? 41.590 -11.146 -28.910 1.00 60.59 187 LEU A O 1
ATOM 1469 N N . ASP A 1 188 ? 42.725 -13.067 -29.192 1.00 56.84 188 ASP A N 1
ATOM 1470 C CA . ASP A 1 188 ? 41.691 -13.969 -28.705 1.00 56.84 188 ASP A CA 1
ATOM 1471 C C . ASP A 1 188 ? 41.601 -13.889 -27.170 1.00 56.84 188 ASP A C 1
ATOM 1473 O O . ASP A 1 188 ? 42.450 -14.395 -26.432 1.00 56.84 188 ASP A O 1
ATOM 1477 N N . TRP A 1 189 ? 40.547 -13.235 -26.682 1.00 65.38 189 TRP A N 1
ATOM 1478 C CA . TRP A 1 189 ? 40.258 -13.075 -25.255 1.00 65.38 189 TRP A CA 1
ATOM 1479 C C . TRP A 1 189 ? 39.769 -14.368 -24.584 1.00 65.38 189 TRP A C 1
ATOM 1481 O O . TRP A 1 189 ? 39.689 -14.419 -23.356 1.00 65.38 189 TRP A O 1
ATOM 1491 N N . GLY A 1 190 ? 39.480 -15.428 -25.351 1.00 68.44 190 GLY A N 1
ATOM 1492 C CA . GLY A 1 190 ? 38.982 -16.706 -24.834 1.00 68.44 190 GLY A CA 1
ATOM 1493 C C . GLY A 1 190 ? 39.971 -17.452 -23.930 1.00 68.44 190 GLY A C 1
ATOM 1494 O O . GLY A 1 190 ? 39.563 -18.262 -23.098 1.00 68.44 190 GLY A O 1
ATOM 1495 N N . HIS A 1 191 ? 41.265 -17.140 -24.034 1.00 62.03 191 HIS A N 1
ATOM 1496 C CA . HIS A 1 191 ? 42.332 -17.764 -23.244 1.00 62.03 191 HIS A CA 1
ATOM 1497 C C . HIS A 1 191 ? 42.784 -16.922 -22.039 1.00 62.03 191 HIS A C 1
ATOM 1499 O O . HIS A 1 191 ? 43.665 -17.338 -21.281 1.00 62.03 191 HIS A O 1
ATOM 1505 N N . TYR A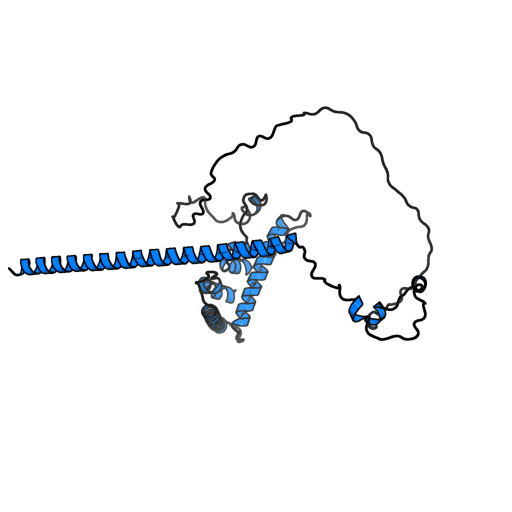 1 192 ? 42.174 -15.752 -21.826 1.00 68.19 192 TYR A N 1
ATOM 1506 C CA . TYR A 1 192 ? 42.553 -14.835 -20.758 1.00 68.19 192 TYR A CA 1
ATOM 1507 C C . TYR A 1 192 ? 42.045 -15.331 -19.394 1.00 68.19 192 TYR A C 1
ATOM 1509 O O . TYR A 1 192 ? 40.849 -15.311 -19.108 1.00 68.19 192 TYR A O 1
ATOM 1517 N N . LYS A 1 193 ? 42.957 -15.785 -18.523 1.00 72.75 193 LYS A N 1
ATOM 1518 C CA . LYS A 1 193 ? 42.631 -16.208 -17.147 1.00 72.75 193 LYS A CA 1
ATOM 1519 C C . LYS A 1 193 ? 42.980 -15.105 -16.138 1.00 72.75 193 LYS A C 1
ATOM 1521 O O . LYS A 1 193 ? 43.969 -14.403 -16.338 1.00 72.75 193 LYS A O 1
ATOM 1526 N N . PRO A 1 194 ? 42.277 -15.001 -14.993 1.00 67.25 194 PRO A N 1
ATOM 1527 C CA . PRO A 1 194 ? 42.540 -13.973 -13.978 1.00 67.25 194 PRO A CA 1
ATOM 1528 C C . PRO A 1 194 ? 43.995 -13.899 -13.477 1.00 67.25 194 PRO A C 1
ATOM 1530 O O . PRO A 1 194 ? 44.440 -12.846 -13.035 1.00 67.25 194 PRO A O 1
ATOM 1533 N N . GLY A 1 195 ? 44.767 -14.989 -13.576 1.00 66.12 195 GLY A N 1
ATOM 1534 C CA . GLY A 1 195 ? 46.195 -15.001 -13.235 1.00 66.12 195 GLY A CA 1
ATOM 1535 C C . GLY A 1 195 ? 47.073 -14.119 -14.136 1.00 66.12 195 GLY A C 1
ATOM 1536 O O . GLY A 1 195 ? 48.087 -13.602 -13.672 1.00 66.12 195 GLY A O 1
ATOM 1537 N N . HIS A 1 196 ? 46.661 -13.862 -15.380 1.00 68.19 196 HIS A N 1
ATOM 1538 C CA . HIS A 1 196 ? 47.397 -13.016 -16.330 1.00 68.19 196 HIS A CA 1
ATOM 1539 C C . HIS A 1 196 ? 47.295 -11.514 -16.005 1.00 68.19 196 HIS A C 1
ATOM 1541 O O . HIS A 1 196 ? 48.029 -10.713 -16.574 1.00 68.19 196 HIS A O 1
ATOM 1547 N N . LEU A 1 197 ? 46.437 -11.125 -15.051 1.00 63.31 197 LEU A N 1
ATOM 1548 C CA . LEU A 1 197 ? 46.368 -9.757 -14.515 1.00 63.31 197 LEU A CA 1
ATOM 1549 C C . LEU A 1 197 ? 47.513 -9.444 -13.542 1.00 63.31 197 LEU A C 1
ATOM 1551 O O . LEU A 1 197 ? 47.734 -8.287 -13.198 1.00 63.31 197 LEU A O 1
ATOM 1555 N N . SER A 1 198 ? 48.211 -10.476 -13.059 1.00 60.38 198 SER A N 1
ATOM 1556 C CA . SER A 1 198 ? 49.246 -10.346 -12.025 1.00 60.38 198 SER A CA 1
ATOM 1557 C C . SER A 1 198 ? 50.675 -10.365 -12.568 1.00 60.38 198 SER A C 1
ATOM 1559 O O . SER A 1 198 ? 51.616 -10.090 -11.826 1.00 60.38 198 SER A O 1
ATOM 1561 N N . THR A 1 199 ? 50.851 -10.657 -13.857 1.00 64.50 199 THR A N 1
ATOM 1562 C CA . THR A 1 199 ? 52.155 -10.603 -14.518 1.00 64.50 199 THR A CA 1
ATOM 1563 C C . THR A 1 199 ? 52.446 -9.168 -14.958 1.00 64.50 199 THR A C 1
ATOM 1565 O O . THR A 1 199 ? 51.686 -8.626 -15.765 1.00 64.50 199 THR A O 1
ATOM 1568 N N . PRO A 1 200 ? 53.513 -8.523 -14.456 1.00 62.34 200 PRO A N 1
ATOM 1569 C CA . PRO A 1 200 ? 53.857 -7.174 -14.875 1.00 62.34 200 PRO A CA 1
ATOM 1570 C C . PRO A 1 200 ? 54.306 -7.199 -16.339 1.00 62.34 200 PRO A C 1
ATOM 1572 O O . PRO A 1 200 ? 55.301 -7.823 -16.687 1.00 62.34 200 PRO A O 1
ATOM 1575 N N . ILE A 1 201 ? 53.560 -6.507 -17.199 1.00 61.59 201 ILE A N 1
ATOM 1576 C CA . ILE A 1 201 ? 53.802 -6.460 -18.652 1.00 61.59 201 ILE A CA 1
ATOM 1577 C C . ILE A 1 201 ? 55.061 -5.639 -19.003 1.00 61.59 201 ILE A C 1
ATOM 1579 O O . ILE A 1 201 ? 55.572 -5.733 -20.112 1.00 61.59 201 ILE A O 1
ATOM 1583 N N . ASN A 1 202 ? 55.605 -4.861 -18.061 1.00 60.53 202 ASN A N 1
ATOM 1584 C CA . ASN A 1 202 ? 56.776 -4.015 -18.289 1.00 60.53 202 ASN A CA 1
ATOM 1585 C C . ASN A 1 202 ? 57.932 -4.354 -17.340 1.00 60.53 202 ASN A C 1
ATOM 1587 O O . ASN A 1 202 ? 57.891 -4.026 -16.154 1.00 60.53 202 ASN A O 1
ATOM 1591 N N . GLU A 1 203 ? 59.011 -4.913 -17.894 1.00 57.91 203 GLU A N 1
ATOM 1592 C CA . GLU A 1 203 ? 60.255 -5.235 -17.173 1.00 57.91 203 GLU A CA 1
ATOM 1593 C C . GLU A 1 203 ? 60.925 -3.998 -16.549 1.00 57.91 203 GLU A C 1
ATOM 1595 O O . GLU A 1 203 ? 61.573 -4.090 -15.509 1.00 57.91 203 GLU A O 1
ATOM 1600 N N . LYS A 1 204 ? 60.710 -2.801 -17.115 1.00 58.59 204 LYS A N 1
ATOM 1601 C CA . LYS A 1 204 ? 61.289 -1.543 -16.604 1.00 58.59 204 LYS A CA 1
ATOM 1602 C C . LYS A 1 204 ? 60.727 -1.095 -15.248 1.00 58.59 204 LYS A C 1
ATOM 1604 O O . LYS A 1 204 ? 61.327 -0.236 -14.611 1.00 58.59 204 LYS A O 1
ATOM 1609 N N . LEU A 1 205 ? 59.610 -1.672 -14.795 1.00 51.19 205 LEU A N 1
ATOM 1610 C CA . LEU A 1 205 ? 59.022 -1.404 -13.476 1.00 51.19 205 LEU A CA 1
ATOM 1611 C C . LEU A 1 205 ? 59.360 -2.494 -12.440 1.00 51.19 205 LEU A C 1
ATOM 1613 O O . LEU A 1 205 ? 58.903 -2.413 -11.303 1.00 51.19 205 LEU A O 1
ATOM 1617 N N . ALA A 1 206 ? 60.162 -3.505 -12.801 1.00 53.66 206 ALA A N 1
ATOM 1618 C CA . ALA A 1 206 ? 60.414 -4.686 -11.969 1.00 53.66 206 ALA A CA 1
ATOM 1619 C C . ALA A 1 206 ? 61.536 -4.528 -10.920 1.00 53.66 206 ALA A C 1
ATOM 1621 O O . ALA A 1 206 ? 61.848 -5.486 -10.217 1.00 53.66 206 ALA A O 1
ATOM 1622 N N . ASN A 1 207 ? 62.134 -3.344 -10.764 1.00 52.19 207 ASN A N 1
ATOM 1623 C CA . ASN A 1 207 ? 63.270 -3.153 -9.860 1.00 52.19 207 ASN A CA 1
ATOM 1624 C C . ASN A 1 207 ? 62.927 -2.256 -8.671 1.00 52.19 207 ASN A C 1
ATOM 1626 O O . ASN A 1 207 ? 63.237 -1.076 -8.717 1.00 52.19 207 ASN A O 1
ATOM 1630 N N . VAL A 1 208 ? 62.379 -2.833 -7.598 1.00 49.47 208 VAL A N 1
ATOM 1631 C CA . VAL A 1 208 ? 62.839 -2.629 -6.207 1.00 49.47 208 VAL A CA 1
ATOM 1632 C C . VAL A 1 208 ? 62.318 -3.818 -5.401 1.00 49.47 208 VAL A C 1
ATOM 1634 O O . VAL A 1 208 ? 61.109 -3.965 -5.279 1.00 49.47 208 VAL A O 1
ATOM 1637 N N . CYS A 1 209 ? 63.230 -4.652 -4.892 1.00 37.16 209 CYS A N 1
ATOM 1638 C CA . CYS A 1 209 ? 63.142 -5.504 -3.687 1.00 37.16 209 CYS A CA 1
ATOM 1639 C C . CYS A 1 209 ? 64.026 -6.751 -3.876 1.00 37.16 209 CYS A C 1
ATOM 1641 O O . CYS A 1 209 ? 63.538 -7.876 -3.915 1.00 37.16 209 CYS A O 1
ATOM 1643 N N . ASN A 1 210 ? 65.340 -6.550 -3.984 1.00 42.31 210 ASN A N 1
ATOM 1644 C CA . ASN A 1 210 ? 66.313 -7.611 -3.738 1.00 42.31 210 ASN A CA 1
ATOM 1645 C C . ASN A 1 210 ? 67.015 -7.302 -2.416 1.00 42.31 210 ASN A C 1
ATOM 1647 O O . ASN A 1 210 ? 68.069 -6.679 -2.404 1.00 42.31 210 ASN A O 1
ATOM 1651 N N . GLU A 1 211 ? 66.439 -7.762 -1.307 1.00 40.47 211 GLU A N 1
ATOM 1652 C CA . GLU A 1 211 ? 67.215 -8.059 -0.104 1.00 40.47 211 GLU A CA 1
ATOM 1653 C C . GLU A 1 211 ? 66.877 -9.468 0.382 1.00 40.47 211 GLU A C 1
ATOM 1655 O O . GLU A 1 211 ? 65.725 -9.891 0.457 1.00 40.47 211 GLU A O 1
ATOM 1660 N N . LYS A 1 212 ? 67.952 -10.214 0.613 1.00 41.62 212 LYS A N 1
ATOM 1661 C CA . LYS A 1 212 ? 68.024 -11.648 0.862 1.00 41.62 212 LYS A CA 1
ATOM 1662 C C . LYS A 1 212 ? 67.330 -11.995 2.184 1.00 41.62 212 LYS A C 1
ATOM 1664 O O . LYS A 1 212 ? 67.825 -11.611 3.238 1.00 41.62 212 LYS A O 1
ATOM 1669 N N . ASP A 1 213 ? 66.250 -12.774 2.142 1.00 39.12 213 ASP A N 1
ATOM 1670 C CA . ASP A 1 213 ? 65.631 -13.347 3.345 1.00 39.12 213 ASP A CA 1
ATOM 1671 C C . ASP A 1 213 ? 66.039 -14.822 3.495 1.00 39.12 213 ASP A C 1
ATOM 1673 O O . ASP A 1 213 ? 65.369 -15.747 3.030 1.00 39.12 213 ASP A O 1
ATOM 1677 N N . THR A 1 214 ? 67.187 -15.055 4.136 1.00 41.50 214 THR A N 1
ATOM 1678 C CA . THR A 1 214 ? 67.481 -16.358 4.739 1.00 41.50 214 THR A CA 1
ATOM 1679 C C . THR A 1 214 ? 66.713 -16.468 6.054 1.00 41.50 214 THR A C 1
ATOM 1681 O O . THR A 1 214 ? 67.196 -16.071 7.110 1.00 41.50 214 THR A O 1
ATOM 1684 N N . GLY A 1 215 ? 65.519 -17.051 5.972 1.00 45.56 215 GLY A N 1
ATOM 1685 C CA . GLY A 1 215 ? 64.881 -17.814 7.041 1.00 45.56 215 GLY A CA 1
ATOM 1686 C C . GLY A 1 215 ? 64.527 -17.076 8.335 1.00 45.56 215 GLY A C 1
ATOM 1687 O O . GLY A 1 215 ? 65.262 -17.145 9.318 1.00 45.56 215 GLY A O 1
ATOM 1688 N N . ARG A 1 216 ? 63.279 -16.595 8.455 1.00 40.09 216 ARG A N 1
ATOM 1689 C CA . ARG A 1 216 ? 62.560 -16.648 9.744 1.00 40.09 216 ARG A CA 1
ATOM 1690 C C . ARG A 1 216 ? 61.038 -16.506 9.622 1.00 40.09 216 ARG A C 1
ATOM 1692 O O . ARG A 1 216 ? 60.497 -15.429 9.431 1.00 40.09 216 ARG A O 1
ATOM 1699 N N . LYS A 1 217 ? 60.360 -17.612 9.938 1.00 46.12 217 LYS A N 1
ATOM 1700 C CA . LYS A 1 217 ? 59.085 -17.697 10.680 1.00 46.12 217 LYS A CA 1
ATOM 1701 C C . LYS A 1 217 ? 57.881 -16.921 10.113 1.00 46.12 217 LYS A C 1
ATOM 1703 O O . LYS A 1 217 ? 57.616 -15.753 10.388 1.00 46.12 217 LYS A O 1
ATOM 1708 N N . ASN A 1 218 ? 57.051 -17.730 9.474 1.00 52.41 218 ASN A N 1
ATOM 1709 C CA . ASN A 1 218 ? 55.729 -17.519 8.903 1.00 52.41 218 ASN A CA 1
ATOM 1710 C C . ASN A 1 218 ? 54.632 -17.064 9.910 1.00 52.41 218 ASN A C 1
ATOM 1712 O O . ASN A 1 218 ? 53.638 -17.757 10.107 1.00 52.41 218 ASN A O 1
ATOM 1716 N N . LYS A 1 219 ? 54.791 -15.917 10.596 1.00 53.28 219 LYS A N 1
ATOM 1717 C CA . LYS A 1 219 ? 53.752 -15.365 11.508 1.00 53.28 219 LYS A CA 1
ATOM 1718 C C . LYS A 1 219 ? 53.453 -13.861 11.376 1.00 53.28 219 LYS A C 1
ATOM 1720 O O . LYS A 1 219 ? 52.646 -13.344 12.139 1.00 53.28 219 LYS A O 1
ATOM 1725 N N . LYS A 1 220 ? 54.043 -13.133 10.417 1.00 52.34 220 LYS A N 1
ATOM 1726 C CA . LYS A 1 220 ? 53.845 -11.666 10.291 1.00 52.34 220 LYS A CA 1
ATOM 1727 C C . LYS A 1 220 ? 52.842 -11.214 9.226 1.00 52.34 220 LYS A C 1
ATOM 1729 O O . LYS A 1 220 ? 52.357 -10.090 9.317 1.00 52.34 220 LYS A O 1
ATOM 1734 N N . TRP A 1 221 ? 52.510 -12.042 8.233 1.00 48.59 221 TRP A N 1
ATOM 1735 C CA . TRP A 1 221 ? 51.712 -11.565 7.093 1.00 48.59 221 TRP A CA 1
ATOM 1736 C C . TRP A 1 221 ? 50.256 -11.257 7.466 1.00 48.59 221 TRP A C 1
ATOM 1738 O O . TRP A 1 221 ? 49.713 -10.236 7.048 1.00 48.59 221 TRP A O 1
ATOM 1748 N N . GLN A 1 222 ? 49.657 -12.066 8.344 1.00 52.44 222 GLN A N 1
ATOM 1749 C CA . GLN A 1 222 ? 48.304 -11.810 8.849 1.00 52.44 222 GLN A CA 1
ATOM 1750 C C . GLN A 1 222 ? 48.224 -10.595 9.793 1.00 52.44 222 GLN A C 1
ATOM 1752 O O . GLN A 1 222 ? 47.156 -10.006 9.925 1.00 52.44 222 GLN A O 1
ATOM 1757 N N . ALA A 1 223 ? 49.343 -10.176 10.399 1.00 53.06 223 ALA A N 1
ATOM 1758 C CA . ALA A 1 223 ? 49.392 -9.014 11.290 1.00 53.06 223 ALA A CA 1
ATOM 1759 C C . ALA A 1 223 ? 49.563 -7.676 10.546 1.00 53.06 223 ALA A C 1
ATOM 1761 O O . ALA A 1 223 ? 49.226 -6.634 11.090 1.00 53.06 223 ALA A O 1
ATOM 1762 N N . ARG A 1 224 ? 50.077 -7.684 9.306 1.00 57.03 224 ARG A N 1
ATOM 1763 C CA . ARG A 1 224 ? 50.335 -6.455 8.527 1.00 57.03 224 ARG A CA 1
ATOM 1764 C C . ARG A 1 224 ? 49.171 -6.006 7.642 1.00 57.03 224 ARG A C 1
ATOM 1766 O O . ARG A 1 224 ? 49.206 -4.896 7.130 1.00 57.03 224 ARG A O 1
ATOM 1773 N N . ARG A 1 225 ? 48.161 -6.860 7.439 1.00 55.72 225 ARG A N 1
ATOM 1774 C CA . ARG A 1 225 ? 47.021 -6.592 6.539 1.00 55.72 225 ARG A CA 1
ATOM 1775 C C . ARG A 1 225 ? 45.689 -6.346 7.240 1.00 55.72 225 ARG A C 1
ATOM 1777 O O . ARG A 1 225 ? 44.705 -6.062 6.569 1.00 55.72 225 ARG A O 1
ATOM 1784 N N . ARG A 1 226 ? 45.642 -6.425 8.568 1.00 55.44 226 ARG A N 1
ATOM 1785 C CA . ARG A 1 226 ? 44.538 -5.836 9.325 1.00 55.44 226 ARG A CA 1
ATOM 1786 C C . ARG A 1 226 ? 45.024 -4.477 9.814 1.00 55.44 226 ARG A C 1
ATOM 1788 O O . ARG A 1 226 ? 46.085 -4.448 10.438 1.00 55.44 226 ARG A O 1
ATOM 1795 N N . PRO A 1 227 ? 44.300 -3.371 9.567 1.00 60.41 227 PRO A N 1
ATOM 1796 C CA . PRO A 1 227 ? 44.458 -2.207 10.419 1.00 60.41 227 PRO A CA 1
ATOM 1797 C C . PRO A 1 227 ? 44.336 -2.725 11.850 1.00 60.41 227 PRO A C 1
ATOM 1799 O O . PRO A 1 227 ? 43.359 -3.406 12.175 1.00 60.41 227 PRO A O 1
ATOM 1802 N N . ALA A 1 228 ? 45.341 -2.482 12.688 1.00 56.12 228 ALA A N 1
ATOM 1803 C CA . ALA A 1 228 ? 45.109 -2.553 14.113 1.00 56.12 228 ALA A CA 1
ATOM 1804 C C . ALA A 1 228 ? 44.099 -1.442 14.386 1.00 56.12 228 ALA A C 1
ATOM 1806 O O . ALA A 1 228 ? 44.472 -0.284 14.547 1.00 56.12 228 ALA A O 1
ATOM 1807 N N . THR A 1 229 ? 42.810 -1.774 14.359 1.00 52.31 229 THR A N 1
ATOM 1808 C CA . THR A 1 229 ? 41.815 -0.954 15.021 1.00 52.31 229 THR A CA 1
ATOM 1809 C C . THR A 1 229 ? 42.146 -1.116 16.497 1.00 52.31 229 THR A C 1
ATOM 1811 O O . THR A 1 229 ? 41.560 -1.941 17.198 1.00 52.31 229 THR A O 1
ATOM 1814 N N . SER A 1 230 ? 43.115 -0.338 16.996 1.00 56.66 230 SER A N 1
ATOM 1815 C CA . SER A 1 230 ? 42.876 0.239 18.305 1.00 56.66 230 SER A CA 1
ATOM 1816 C C . SER A 1 230 ? 41.464 0.789 18.176 1.00 56.66 230 SER A C 1
ATOM 1818 O O . SER A 1 230 ? 41.159 1.485 17.202 1.00 56.66 230 SER A O 1
ATOM 1820 N N . ALA A 1 231 ? 40.547 0.330 19.022 1.00 57.81 231 ALA A N 1
ATOM 1821 C CA . ALA A 1 231 ? 39.305 1.050 19.189 1.00 57.81 231 ALA A CA 1
ATOM 1822 C C . ALA A 1 231 ? 39.761 2.445 19.613 1.00 57.81 231 ALA A C 1
ATOM 1824 O O . ALA A 1 231 ? 40.101 2.661 20.773 1.00 57.81 231 ALA A O 1
ATOM 1825 N N . LEU A 1 232 ? 39.964 3.324 18.628 1.00 56.12 232 LEU A N 1
ATOM 1826 C CA . LEU A 1 232 ? 40.311 4.704 18.847 1.00 56.12 232 LEU A CA 1
ATOM 1827 C C . LEU A 1 232 ? 39.139 5.181 19.681 1.00 56.12 232 LEU A C 1
ATOM 1829 O O . LEU A 1 232 ? 38.003 5.123 19.193 1.00 56.12 232 LEU A O 1
ATOM 1833 N N . PRO A 1 233 ? 39.361 5.577 20.939 1.00 62.84 233 PRO A N 1
ATOM 1834 C CA . PRO A 1 233 ? 38.322 6.280 21.626 1.00 62.84 233 PRO A CA 1
ATOM 1835 C C . PRO A 1 233 ? 38.292 7.597 20.863 1.00 62.84 233 PRO A C 1
ATOM 1837 O O . PRO A 1 233 ? 39.153 8.456 21.034 1.00 62.84 233 PRO A O 1
ATOM 1840 N N . SER A 1 234 ? 37.356 7.741 19.931 1.00 61.19 234 SER A N 1
ATOM 1841 C CA . SER A 1 234 ? 36.955 9.075 19.532 1.00 61.19 234 SER A CA 1
ATOM 1842 C C . SER A 1 234 ? 36.262 9.624 20.769 1.00 61.19 234 SER A C 1
ATOM 1844 O O . SER A 1 234 ? 35.058 9.435 20.935 1.00 61.19 234 SER A O 1
ATOM 1846 N N . THR A 1 235 ? 37.062 10.096 21.728 1.00 71.94 235 THR A N 1
ATOM 1847 C CA . THR A 1 235 ? 36.662 10.258 23.127 1.00 71.94 235 THR A CA 1
ATOM 1848 C C . THR A 1 235 ? 35.453 11.169 23.196 1.00 71.94 235 THR A C 1
ATOM 1850 O O . THR A 1 235 ? 34.492 10.800 23.844 1.00 71.94 235 THR A O 1
ATOM 1853 N N . ALA A 1 236 ? 35.420 12.246 22.408 1.00 78.38 236 ALA A N 1
ATOM 1854 C CA . ALA A 1 236 ? 34.282 13.159 22.358 1.00 78.38 236 ALA A CA 1
ATOM 1855 C C . ALA A 1 236 ? 33.114 12.666 21.483 1.00 78.38 236 ALA A C 1
ATOM 1857 O O . ALA A 1 236 ? 31.971 12.694 21.918 1.00 78.38 236 ALA A O 1
ATOM 1858 N N . LEU A 1 237 ? 33.354 12.194 20.253 1.00 83.38 237 LEU A N 1
ATOM 1859 C CA . LEU A 1 237 ? 32.244 11.841 19.354 1.00 83.38 237 LEU A CA 1
ATOM 1860 C C . LEU A 1 237 ? 31.517 10.572 19.815 1.00 83.38 237 LEU A C 1
ATOM 1862 O O . LEU A 1 237 ? 30.299 10.486 19.712 1.00 83.38 237 LEU A O 1
ATOM 1866 N N . THR A 1 238 ? 32.260 9.593 20.336 1.00 84.88 238 THR A N 1
ATOM 1867 C CA . THR A 1 238 ? 31.673 8.361 20.881 1.00 84.88 238 THR A CA 1
ATOM 1868 C C . THR A 1 238 ? 30.870 8.673 22.136 1.00 84.88 238 THR A C 1
ATOM 1870 O O . THR A 1 238 ? 29.761 8.166 22.251 1.00 84.88 238 THR A O 1
ATOM 1873 N N . GLN A 1 239 ? 31.379 9.552 23.011 1.00 85.75 239 GLN A N 1
ATOM 1874 C CA . GLN A 1 239 ? 30.629 10.067 24.163 1.00 85.75 239 GLN A CA 1
ATOM 1875 C C . GLN A 1 239 ? 29.345 10.775 23.716 1.00 85.75 239 GLN A C 1
ATOM 1877 O O . GLN A 1 239 ? 28.267 10.411 24.161 1.00 85.75 239 GLN A O 1
ATOM 1882 N N . ASN A 1 240 ? 29.416 11.666 22.724 1.00 90.75 240 ASN A N 1
ATOM 1883 C CA . ASN A 1 240 ? 28.226 12.333 22.189 1.00 90.75 240 ASN A CA 1
ATOM 1884 C C . ASN A 1 240 ? 27.177 11.335 21.670 1.00 90.75 240 ASN A C 1
ATOM 1886 O O . ASN A 1 240 ? 25.981 11.540 21.858 1.00 90.75 240 ASN A O 1
ATOM 1890 N N . TYR A 1 241 ? 27.600 10.243 21.024 1.00 93.00 241 TYR A N 1
ATOM 1891 C CA . TYR A 1 241 ? 26.675 9.199 20.576 1.00 93.00 241 TYR A CA 1
ATOM 1892 C C . TYR A 1 241 ? 26.113 8.363 21.729 1.00 93.00 241 TYR A C 1
ATOM 1894 O O . TYR A 1 241 ? 24.932 8.012 21.678 1.00 93.00 241 TYR A O 1
ATOM 1902 N N . THR A 1 242 ? 26.908 8.048 22.757 1.00 91.25 242 THR A N 1
ATOM 1903 C CA . THR A 1 242 ? 26.405 7.348 23.950 1.00 91.25 242 THR A CA 1
ATOM 1904 C C . THR A 1 242 ? 25.426 8.215 24.729 1.00 91.25 242 THR A C 1
ATOM 1906 O O . THR A 1 242 ? 24.377 7.723 25.136 1.00 91.25 242 THR A O 1
ATOM 1909 N N . ASP A 1 243 ? 25.711 9.509 24.848 1.00 94.31 243 ASP A N 1
ATOM 1910 C CA . ASP A 1 243 ? 24.869 10.480 25.543 1.00 94.31 243 ASP A CA 1
ATOM 1911 C C . ASP A 1 243 ? 23.566 10.699 24.772 1.00 94.31 243 ASP A C 1
ATOM 1913 O O . ASP A 1 243 ? 22.477 10.628 25.338 1.00 94.31 243 ASP A O 1
ATOM 1917 N N . LEU A 1 244 ? 23.647 10.845 23.444 1.00 95.88 244 LEU A N 1
ATOM 1918 C CA . LEU A 1 244 ? 22.467 10.908 22.584 1.00 95.88 244 LEU A CA 1
ATOM 1919 C C . LEU A 1 244 ? 21.614 9.638 22.696 1.00 95.88 244 LEU A C 1
ATOM 1921 O O . LEU A 1 244 ? 20.385 9.722 22.687 1.00 95.88 244 LEU A O 1
ATOM 1925 N N . ALA A 1 245 ? 22.237 8.460 22.778 1.00 95.56 245 ALA A N 1
ATOM 1926 C CA . ALA A 1 245 ? 21.518 7.204 22.965 1.00 95.56 245 ALA A CA 1
ATOM 1927 C C . ALA A 1 245 ? 20.821 7.147 24.334 1.00 95.56 245 ALA A C 1
ATOM 1929 O O . ALA A 1 245 ? 19.673 6.708 24.399 1.00 95.56 245 ALA A O 1
ATOM 1930 N N . ALA A 1 246 ? 21.467 7.640 25.396 1.00 96.31 246 ALA A N 1
ATOM 1931 C CA . ALA A 1 246 ? 20.882 7.726 26.731 1.00 96.31 246 ALA A CA 1
ATOM 1932 C C . ALA A 1 246 ? 19.668 8.670 26.765 1.00 96.31 246 ALA A C 1
ATOM 1934 O O . ALA A 1 246 ? 18.598 8.264 27.213 1.00 96.31 246 ALA A O 1
ATOM 1935 N N . VAL A 1 247 ? 19.787 9.874 26.191 1.00 97.88 247 VAL A N 1
ATOM 1936 C CA . VAL A 1 247 ? 18.674 10.839 26.099 1.00 97.88 247 VAL A CA 1
ATOM 1937 C C . VAL A 1 247 ? 17.510 10.270 25.285 1.00 97.88 247 VAL A C 1
ATOM 1939 O O . VAL A 1 247 ? 16.349 10.417 25.661 1.00 97.88 247 VAL A O 1
ATOM 1942 N N . LYS A 1 248 ? 17.790 9.579 24.173 1.00 97.69 248 LYS A N 1
ATOM 1943 C CA . LYS A 1 248 ? 16.743 8.926 23.368 1.00 97.69 248 LYS A CA 1
ATOM 1944 C C . LYS A 1 248 ? 16.030 7.815 24.135 1.00 97.69 248 LYS A C 1
ATOM 1946 O O . LYS A 1 248 ? 14.817 7.672 23.992 1.00 97.69 248 LYS A O 1
ATOM 1951 N N . LEU A 1 249 ? 16.765 7.037 24.929 1.00 97.62 249 LEU A N 1
ATOM 1952 C CA . LEU A 1 249 ? 16.189 5.996 25.776 1.00 97.62 249 LEU A CA 1
ATOM 1953 C C . LEU A 1 249 ? 15.281 6.606 26.851 1.00 97.62 249 LEU A C 1
ATOM 1955 O O . LEU A 1 249 ? 14.163 6.135 27.042 1.00 97.62 249 LEU A O 1
ATOM 1959 N N . GLU A 1 250 ? 15.731 7.676 27.504 1.00 97.75 250 GLU A N 1
ATOM 1960 C CA . GLU A 1 250 ? 14.946 8.403 28.503 1.00 97.75 250 GLU A CA 1
ATOM 1961 C C . GLU A 1 250 ? 13.667 8.993 27.900 1.00 97.75 250 GLU A C 1
ATOM 1963 O O . GLU A 1 250 ? 12.576 8.763 28.417 1.00 97.75 250 GLU A O 1
ATOM 1968 N N . LEU A 1 251 ? 13.772 9.660 26.749 1.00 97.62 251 LEU A N 1
ATOM 1969 C CA . LEU A 1 251 ? 12.620 10.202 26.030 1.00 97.62 251 LEU A CA 1
ATOM 1970 C C . LEU A 1 251 ? 11.624 9.100 25.647 1.00 97.62 251 LEU A C 1
ATOM 1972 O O . LEU A 1 251 ? 10.420 9.275 25.817 1.00 97.62 251 LEU A O 1
ATOM 1976 N N . SER A 1 252 ? 12.113 7.949 25.175 1.00 97.75 252 SER A N 1
ATOM 1977 C CA . SER A 1 252 ? 11.263 6.796 24.861 1.00 97.75 252 SER A CA 1
ATOM 1978 C C . SER A 1 252 ? 10.542 6.258 26.100 1.00 97.75 252 SER A C 1
ATOM 1980 O O . SER A 1 252 ? 9.377 5.868 26.004 1.00 97.75 252 SER A O 1
ATOM 1982 N N . ASN A 1 253 ? 11.208 6.227 27.256 1.00 97.50 253 ASN A N 1
ATOM 1983 C CA . ASN A 1 253 ? 10.594 5.798 28.511 1.00 97.50 253 ASN A CA 1
ATOM 1984 C C . ASN A 1 253 ? 9.523 6.795 28.973 1.00 97.50 253 ASN A C 1
ATOM 1986 O O . ASN A 1 253 ? 8.414 6.377 29.294 1.00 97.50 253 ASN A O 1
ATOM 1990 N N . LEU A 1 254 ? 9.806 8.100 28.913 1.00 97.94 254 LEU A N 1
ATOM 1991 C CA . LEU A 1 254 ? 8.843 9.153 29.250 1.00 97.94 254 LEU A CA 1
ATOM 1992 C C . LEU A 1 254 ? 7.612 9.125 28.340 1.00 97.94 254 LEU A C 1
ATOM 1994 O O . LEU A 1 254 ? 6.488 9.264 28.815 1.00 97.94 254 LEU A O 1
ATOM 1998 N N . GLN A 1 255 ? 7.793 8.894 27.037 1.00 97.19 255 GLN A N 1
ATOM 1999 C CA . GLN A 1 255 ? 6.675 8.722 26.104 1.00 97.19 255 GLN A CA 1
ATOM 2000 C C . GLN A 1 255 ? 5.806 7.516 26.471 1.00 97.19 255 GLN A C 1
ATOM 2002 O O . GLN A 1 255 ? 4.578 7.591 26.417 1.00 97.19 255 GLN A O 1
ATOM 2007 N N . LEU A 1 256 ? 6.432 6.409 26.872 1.00 97.81 256 LEU A N 1
ATOM 2008 C CA . LEU A 1 256 ? 5.731 5.200 27.289 1.00 97.81 256 LEU A CA 1
ATOM 2009 C C . LEU A 1 256 ? 4.978 5.405 28.611 1.00 97.81 256 LEU A C 1
ATOM 2011 O O . LEU A 1 256 ? 3.860 4.912 28.761 1.00 97.81 256 LEU A O 1
ATOM 2015 N N . GLU A 1 257 ? 5.549 6.148 29.557 1.00 97.94 257 GLU A N 1
ATOM 2016 C CA . GLU A 1 257 ? 4.873 6.537 30.798 1.00 97.94 257 GLU A CA 1
ATOM 2017 C C . GLU A 1 257 ? 3.698 7.483 30.541 1.00 97.94 257 GLU A C 1
ATOM 2019 O O . GLU A 1 257 ? 2.600 7.227 31.033 1.00 97.94 257 GLU A O 1
ATOM 2024 N N . ALA A 1 258 ? 3.879 8.510 29.709 1.00 97.25 258 ALA A N 1
ATOM 2025 C CA . ALA A 1 258 ? 2.804 9.417 29.313 1.00 97.25 258 ALA A CA 1
ATOM 2026 C C . ALA A 1 258 ? 1.646 8.662 28.643 1.00 97.25 258 ALA A C 1
ATOM 2028 O O . ALA A 1 258 ? 0.482 8.880 28.980 1.00 97.25 258 ALA A O 1
ATOM 2029 N N . PHE A 1 259 ? 1.962 7.711 27.757 1.00 97.69 259 PHE A N 1
ATOM 2030 C CA . PHE A 1 259 ? 0.961 6.848 27.135 1.00 97.69 259 PHE A CA 1
ATOM 2031 C C . PHE A 1 259 ? 0.209 5.999 28.171 1.00 97.69 259 PHE A C 1
ATOM 2033 O O . PHE A 1 259 ? -1.017 5.923 28.134 1.00 97.69 259 PHE A O 1
ATOM 2040 N N . LYS A 1 260 ? 0.912 5.395 29.139 1.00 97.69 260 LYS A N 1
ATOM 2041 C CA . LYS A 1 260 ? 0.269 4.636 30.226 1.00 97.69 260 LYS A CA 1
ATOM 2042 C C . LYS A 1 260 ? -0.680 5.513 31.043 1.00 97.69 260 LYS A C 1
ATOM 2044 O O . LYS A 1 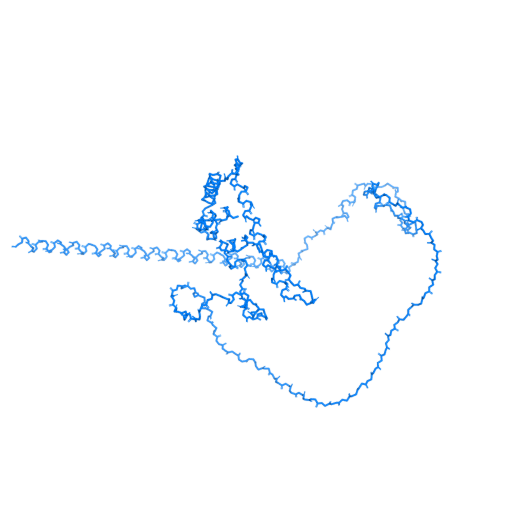260 ? -1.820 5.111 31.269 1.00 97.69 260 LYS A O 1
ATOM 2049 N N . ILE A 1 261 ? -0.243 6.712 31.424 1.00 97.69 261 ILE A N 1
ATOM 2050 C CA . ILE A 1 261 ? -1.056 7.666 32.191 1.00 97.69 261 ILE A CA 1
ATOM 2051 C C . ILE A 1 261 ? -2.324 8.053 31.418 1.00 97.69 261 ILE A C 1
ATOM 2053 O O . ILE A 1 261 ? -3.415 8.058 31.997 1.00 97.69 261 ILE A O 1
ATOM 2057 N N . ASP A 1 262 ? -2.216 8.334 30.116 1.00 95.94 262 ASP A N 1
ATOM 2058 C CA . ASP A 1 262 ? -3.378 8.643 29.275 1.00 95.94 262 ASP A CA 1
ATOM 2059 C C . ASP A 1 262 ? -4.356 7.461 29.200 1.00 95.94 262 ASP A C 1
ATOM 2061 O O . ASP A 1 262 ? -5.555 7.625 29.439 1.00 95.94 262 ASP A O 1
ATOM 2065 N N . THR A 1 263 ? -3.850 6.243 28.969 1.00 95.94 263 THR A N 1
ATOM 2066 C CA . THR A 1 263 ? -4.704 5.046 28.914 1.00 95.94 263 THR A CA 1
ATOM 2067 C C . THR A 1 263 ? -5.429 4.778 30.233 1.00 95.94 263 THR A C 1
ATOM 2069 O O . THR A 1 263 ? -6.614 4.441 30.221 1.00 95.94 263 THR A O 1
ATOM 2072 N N . GLU A 1 264 ? -4.763 4.977 31.373 1.00 97.75 264 GLU A N 1
ATOM 2073 C CA . GLU A 1 264 ? -5.378 4.828 32.691 1.00 97.75 264 GLU A CA 1
ATOM 2074 C C . GLU A 1 264 ? -6.428 5.920 32.946 1.00 97.75 264 GLU A C 1
ATOM 2076 O O . GLU A 1 264 ? -7.505 5.648 33.477 1.00 97.75 264 GLU A O 1
ATOM 2081 N N . SER A 1 265 ? -6.157 7.152 32.508 1.00 95.75 265 SER A N 1
ATOM 2082 C CA . SER A 1 265 ? -7.088 8.279 32.624 1.00 95.75 265 SER A CA 1
ATOM 2083 C C . SER A 1 265 ? -8.325 8.087 31.744 1.00 95.75 265 SER A C 1
ATOM 2085 O O . SER A 1 265 ? -9.440 8.403 32.160 1.00 95.75 265 SER A O 1
ATOM 2087 N N . ARG A 1 266 ? -8.160 7.534 30.536 1.00 95.56 266 ARG A N 1
ATOM 2088 C CA . ARG A 1 266 ? -9.272 7.129 29.666 1.00 95.56 266 ARG A CA 1
ATOM 2089 C C . ARG A 1 266 ? -10.109 6.031 30.319 1.00 95.56 266 ARG A C 1
ATOM 2091 O O . ARG A 1 266 ? -11.321 6.187 30.408 1.00 95.56 266 ARG A O 1
ATOM 2098 N N . ARG A 1 267 ? -9.473 4.994 30.869 1.00 96.69 267 ARG A N 1
ATOM 2099 C CA . ARG A 1 267 ? -10.171 3.916 31.583 1.00 96.69 267 ARG A CA 1
ATOM 2100 C C . ARG A 1 267 ? -10.991 4.437 32.769 1.00 96.69 267 ARG A C 1
ATOM 2102 O O . ARG A 1 267 ? -12.149 4.067 32.913 1.00 96.69 267 ARG A O 1
ATOM 2109 N N . LYS A 1 268 ? -10.433 5.341 33.583 1.00 97.50 268 LYS A N 1
ATOM 2110 C CA . LYS A 1 268 ? -11.161 5.969 34.704 1.00 97.50 268 LYS A CA 1
ATOM 2111 C C . LYS A 1 268 ? -12.379 6.771 34.233 1.00 97.50 268 LYS A C 1
ATOM 2113 O O . LYS A 1 268 ? -13.418 6.735 34.888 1.00 97.50 268 LYS A O 1
ATOM 2118 N N . ARG A 1 269 ? -12.270 7.477 33.099 1.00 96.88 269 ARG A N 1
ATOM 2119 C CA . ARG A 1 269 ? -13.405 8.187 32.481 1.00 96.88 269 ARG A CA 1
ATOM 2120 C C . ARG A 1 269 ? -14.490 7.214 32.021 1.00 96.88 269 ARG A C 1
ATOM 2122 O O . ARG A 1 269 ? -15.649 7.415 32.362 1.00 96.88 269 ARG A O 1
ATOM 2129 N N . GLU A 1 270 ? -14.114 6.142 31.330 1.00 97.25 270 GLU A N 1
ATOM 2130 C CA . GLU A 1 270 ? -15.044 5.102 30.869 1.00 97.25 270 GLU A CA 1
ATOM 2131 C C . GLU A 1 270 ? -15.760 4.406 32.040 1.00 97.25 270 GLU A C 1
ATOM 2133 O O . GLU A 1 270 ? -16.975 4.211 31.998 1.00 97.25 270 GLU A O 1
ATOM 2138 N N . GLU A 1 271 ? -15.039 4.084 33.119 1.00 97.81 271 GLU A N 1
ATOM 2139 C CA . GLU A 1 271 ? -15.620 3.514 34.341 1.00 97.81 271 GLU A CA 1
ATOM 2140 C C . GLU A 1 271 ? -16.616 4.489 34.994 1.00 97.81 271 GLU A C 1
ATOM 2142 O O . GLU A 1 271 ? -17.723 4.091 35.364 1.00 97.81 271 GLU A O 1
ATOM 2147 N N . ALA A 1 272 ? -16.284 5.782 35.079 1.00 97.44 272 ALA A N 1
ATOM 2148 C CA . ALA A 1 272 ? -17.194 6.800 35.605 1.00 97.44 272 ALA A CA 1
ATOM 2149 C C . ALA A 1 272 ? -18.450 6.973 34.730 1.00 97.44 272 ALA A C 1
ATOM 2151 O O . ALA A 1 272 ? -19.565 7.043 35.254 1.00 97.44 272 ALA A O 1
ATOM 2152 N N . GLU A 1 273 ? -18.295 6.992 33.404 1.00 97.44 273 GLU A N 1
ATOM 2153 C CA . GLU A 1 273 ? -19.414 7.037 32.458 1.00 97.44 273 GLU A CA 1
ATOM 2154 C C . GLU A 1 273 ? -20.318 5.808 32.583 1.00 97.44 273 GLU A C 1
ATOM 2156 O O . GLU A 1 273 ? -21.545 5.934 32.568 1.00 97.44 273 GLU A O 1
ATOM 2161 N N . PHE A 1 274 ? -19.733 4.620 32.740 1.00 98.19 274 PHE A N 1
ATOM 2162 C CA . PHE A 1 274 ? -20.481 3.386 32.950 1.00 98.19 274 PHE A CA 1
ATOM 2163 C C . PHE A 1 274 ? -21.313 3.444 34.238 1.00 98.19 274 PHE A C 1
ATOM 2165 O O . PHE A 1 274 ? -22.505 3.127 34.222 1.00 98.19 274 PHE A O 1
ATOM 2172 N N . ILE A 1 275 ? -20.725 3.925 35.338 1.00 98.19 275 ILE A N 1
ATOM 2173 C CA . ILE A 1 275 ? -21.428 4.102 36.616 1.00 98.19 275 ILE A CA 1
ATOM 2174 C C . ILE A 1 275 ? -22.580 5.105 36.476 1.00 98.19 275 ILE A C 1
ATOM 2176 O O . ILE A 1 275 ? -23.670 4.868 37.002 1.00 98.19 275 ILE A O 1
ATOM 2180 N N . LEU A 1 276 ? -22.375 6.215 35.762 1.00 97.69 276 LEU A N 1
ATOM 2181 C CA . LEU A 1 276 ? -23.435 7.193 35.510 1.00 97.69 276 LEU A CA 1
ATOM 2182 C C . LEU A 1 276 ? -24.578 6.588 34.688 1.00 97.69 276 LEU A C 1
ATOM 2184 O O . LEU A 1 276 ? -25.737 6.747 35.066 1.00 97.69 276 LEU A O 1
ATOM 2188 N N . LYS A 1 277 ? -24.269 5.834 33.626 1.00 97.88 277 LYS A N 1
ATOM 2189 C CA . LYS A 1 277 ? -25.278 5.123 32.823 1.00 97.88 277 LYS A CA 1
ATOM 2190 C C . LYS A 1 277 ? -26.080 4.133 33.666 1.00 97.88 277 LYS A C 1
ATOM 2192 O O . LYS A 1 277 ? -27.302 4.098 33.552 1.00 97.88 277 LYS A O 1
ATOM 2197 N N . MET A 1 278 ? -25.424 3.379 34.551 1.00 98.06 278 MET A N 1
ATOM 2198 C CA . MET A 1 278 ? -26.116 2.487 35.486 1.00 98.06 278 MET A CA 1
ATOM 2199 C C . MET A 1 278 ? -27.085 3.240 36.402 1.00 98.06 278 MET A C 1
ATOM 2201 O O . MET A 1 278 ? -28.232 2.823 36.546 1.00 98.06 278 MET A O 1
ATOM 2205 N N . LYS A 1 279 ? -26.657 4.366 36.988 1.00 98.06 279 LYS A N 1
ATOM 2206 C CA . LYS A 1 279 ? -27.517 5.182 37.862 1.00 98.06 279 LYS A CA 1
ATOM 2207 C C . LYS A 1 279 ? -28.712 5.773 37.117 1.00 98.06 279 LYS A C 1
ATOM 2209 O O . LYS A 1 279 ? -29.807 5.801 37.668 1.00 98.06 279 LYS A O 1
ATOM 2214 N N . ILE A 1 280 ? -28.515 6.222 35.876 1.00 97.88 280 ILE A N 1
ATOM 2215 C CA . ILE A 1 280 ? -29.601 6.728 35.023 1.00 97.88 280 ILE A CA 1
ATOM 2216 C C . ILE A 1 280 ? -30.646 5.631 34.800 1.00 97.88 280 ILE A C 1
ATOM 2218 O O . ILE A 1 280 ? -31.825 5.854 35.056 1.00 97.88 280 ILE A O 1
ATOM 2222 N N . LEU A 1 281 ? -30.213 4.425 34.420 1.00 97.75 281 LEU A N 1
ATOM 2223 C CA . LEU A 1 281 ? -31.120 3.291 34.217 1.00 97.75 281 LEU A CA 1
ATOM 2224 C C . LEU A 1 281 ? -31.878 2.907 35.494 1.00 97.75 281 LEU A C 1
ATOM 2226 O O . LEU A 1 281 ? -33.056 2.562 35.431 1.00 97.75 281 LEU A O 1
ATOM 2230 N N . GLU A 1 282 ? -31.229 2.980 36.656 1.00 98.00 282 GLU A N 1
ATOM 2231 C CA . GLU A 1 282 ? -31.881 2.714 37.940 1.00 98.00 282 GLU A CA 1
ATOM 2232 C C . GLU A 1 282 ? -32.984 3.741 38.246 1.00 98.00 282 GLU A C 1
ATOM 2234 O O . GLU A 1 282 ? -34.067 3.379 38.711 1.00 98.00 282 GLU A O 1
ATOM 2239 N N . VAL A 1 283 ? -32.732 5.022 37.964 1.00 98.00 283 VAL A N 1
ATOM 2240 C CA . VAL A 1 283 ? -33.735 6.086 38.108 1.00 98.00 283 VAL A CA 1
ATOM 2241 C C . VAL A 1 283 ? -34.892 5.873 37.131 1.00 98.00 283 VAL A C 1
ATOM 2243 O O . VAL A 1 283 ? -36.048 5.945 37.546 1.00 98.00 283 VAL A O 1
ATOM 2246 N N . ASP A 1 284 ? -34.607 5.532 35.875 1.00 97.69 284 ASP A N 1
ATOM 2247 C CA . ASP A 1 284 ? -35.633 5.250 34.866 1.00 97.69 284 ASP A CA 1
ATOM 2248 C C . ASP A 1 284 ? -36.531 4.073 35.264 1.00 97.69 284 ASP A C 1
ATOM 2250 O O . ASP A 1 284 ? -37.749 4.125 35.070 1.00 97.69 284 ASP A O 1
ATOM 2254 N N . LEU A 1 285 ? -35.957 3.015 35.850 1.00 97.50 285 LEU A N 1
ATOM 2255 C CA . LEU A 1 285 ? -36.727 1.889 36.384 1.00 97.50 285 LEU A CA 1
ATOM 2256 C C . LEU A 1 285 ? -37.656 2.337 37.515 1.00 97.50 285 LEU A C 1
ATOM 2258 O O . LEU A 1 285 ? -38.844 2.026 37.475 1.00 97.50 285 LEU A O 1
ATOM 2262 N N . LYS A 1 286 ? -37.158 3.132 38.470 1.00 97.31 286 LYS A N 1
ATOM 2263 C CA . LYS A 1 286 ? -37.979 3.670 39.570 1.00 97.31 286 LYS A CA 1
ATOM 2264 C C . LYS A 1 286 ? -39.123 4.545 39.060 1.00 97.31 286 LYS A C 1
ATOM 2266 O O . LYS A 1 286 ? -40.239 4.443 39.568 1.00 97.31 286 LYS A O 1
ATOM 2271 N N . ILE A 1 287 ? -38.871 5.375 38.045 1.00 97.00 287 ILE A N 1
ATOM 2272 C CA . ILE A 1 287 ? -39.909 6.195 37.407 1.00 97.00 287 ILE A CA 1
ATOM 2273 C C . ILE A 1 287 ? -40.973 5.294 36.773 1.00 97.00 287 ILE A C 1
ATOM 2275 O O . ILE A 1 287 ? -42.159 5.492 37.024 1.00 97.00 287 ILE A O 1
ATOM 2279 N N . LYS A 1 288 ? -40.571 4.274 36.004 1.00 96.56 288 LYS A N 1
ATOM 2280 C CA . LYS A 1 288 ? -41.506 3.326 35.373 1.00 96.56 288 LYS A CA 1
ATOM 2281 C 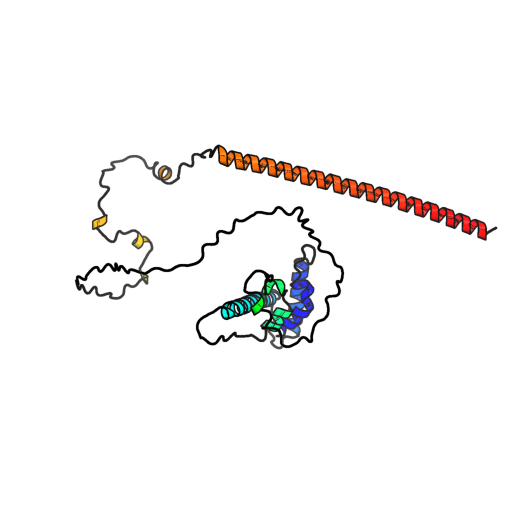C . LYS A 1 288 ? -42.320 2.528 36.392 1.00 96.56 288 LYS A C 1
ATOM 2283 O O . LYS A 1 288 ? -43.506 2.293 36.187 1.00 96.56 288 LYS A O 1
ATOM 2288 N N . GLU A 1 289 ? -41.717 2.118 37.501 1.00 96.38 289 GLU A N 1
ATOM 2289 C CA . GLU A 1 289 ? -42.445 1.450 38.582 1.00 96.38 289 GLU A CA 1
ATOM 2290 C C . GLU A 1 289 ? -43.469 2.379 39.243 1.00 96.38 289 GLU A C 1
ATOM 2292 O O . GLU A 1 289 ? -44.584 1.953 39.545 1.00 96.38 289 GLU A O 1
ATOM 2297 N N . ALA A 1 290 ? -43.112 3.647 39.462 1.00 94.94 290 ALA A N 1
ATOM 2298 C CA . ALA A 1 290 ? -44.022 4.640 40.021 1.00 94.94 290 ALA A CA 1
ATOM 2299 C C . ALA A 1 290 ? -45.205 4.925 39.082 1.00 94.94 290 ALA A C 1
ATOM 2301 O O . ALA A 1 290 ? -46.346 4.973 39.544 1.00 94.94 290 ALA A O 1
ATOM 2302 N N . THR A 1 291 ? -44.963 5.043 37.770 1.00 95.19 291 THR A N 1
ATOM 2303 C CA . THR A 1 291 ? -46.040 5.247 36.789 1.00 95.19 291 THR A CA 1
ATOM 2304 C C . THR A 1 291 ? -46.967 4.037 36.708 1.00 95.19 291 THR A C 1
ATOM 2306 O O . THR A 1 291 ? -48.185 4.210 36.723 1.00 95.19 291 THR A O 1
ATOM 2309 N N . LEU A 1 292 ? -46.426 2.813 36.715 1.00 93.75 292 LEU A N 1
ATOM 2310 C CA . LEU A 1 292 ? -47.236 1.592 36.759 1.00 93.75 292 LEU A CA 1
ATOM 2311 C C . LEU A 1 292 ? -48.111 1.532 38.015 1.00 93.75 292 LEU A C 1
ATOM 2313 O O . LEU A 1 292 ? -49.306 1.280 37.898 1.00 93.75 292 LEU A O 1
ATOM 2317 N N . LYS A 1 293 ? -47.555 1.833 39.196 1.00 95.12 293 LYS A N 1
ATOM 2318 C CA . LYS A 1 293 ? -48.329 1.882 40.448 1.00 95.12 293 LYS A CA 1
ATOM 2319 C C . LYS A 1 293 ? -49.474 2.896 40.373 1.00 95.12 293 LYS A C 1
ATOM 2321 O O . LYS A 1 293 ? -50.581 2.571 40.793 1.00 95.12 293 LYS A O 1
ATOM 2326 N N . SER A 1 294 ? -49.229 4.077 39.796 1.00 93.31 294 SER A N 1
ATOM 2327 C CA . SER A 1 294 ? -50.259 5.113 39.624 1.00 93.31 294 SER A CA 1
ATOM 2328 C C . SER A 1 294 ? -51.352 4.760 38.609 1.00 93.31 294 SER A C 1
ATOM 2330 O O . SER A 1 294 ? -52.438 5.311 38.692 1.00 93.31 294 SER A O 1
ATOM 2332 N N . LEU A 1 295 ? -51.085 3.851 37.664 1.00 90.12 295 LEU A N 1
ATOM 2333 C CA . LEU A 1 295 ? -52.078 3.362 36.696 1.00 90.12 295 LEU A CA 1
ATOM 2334 C C . LEU A 1 295 ? -52.949 2.228 37.256 1.00 90.12 295 LEU A C 1
ATOM 2336 O O . LEU A 1 295 ? -53.997 1.927 36.694 1.00 90.12 295 LEU A O 1
ATOM 2340 N N . THR A 1 296 ? -52.492 1.563 38.319 1.00 86.12 296 THR A N 1
ATOM 2341 C CA . THR A 1 296 ? -53.192 0.434 38.955 1.00 86.12 296 THR A CA 1
ATOM 2342 C C . THR A 1 296 ? -54.038 0.818 40.175 1.00 86.12 296 THR A C 1
ATOM 2344 O O . THR A 1 296 ? -54.767 -0.039 40.674 1.00 86.12 296 THR A O 1
ATOM 2347 N N . GLN A 1 297 ? -53.924 2.057 40.666 1.00 62.62 297 GLN A N 1
ATOM 2348 C CA . GLN A 1 297 ? -54.765 2.642 41.725 1.00 62.62 297 GLN A CA 1
ATOM 2349 C C . GLN A 1 297 ? -55.902 3.461 41.120 1.00 62.62 297 GLN A C 1
ATOM 2351 O O . GLN A 1 297 ? -57.003 3.419 41.710 1.00 62.62 297 GLN A O 1
#

Organism: NCBI:txid417401

pLDDT: mean 70.84, std 24.78, range [26.44, 98.19]

Foldseek 3Di:
DVLLVLVLVVLLACQDPDPPRHDPVRNVVSLQVSQVVCCVPPPDVDRDDSVRSVVVLVVLVVVLLVLVVLVVVLVVDDDPDDDDRDDDPVSVSSCSSHDVCVRVPDDDPPDPCNVVVCPVPPDDDPDDDDPPDDDDDDDPDPPPPDDDDDDDDDDDDDDDDDDDDDDDDDDDDDDDDDDDDPPPPDPDCPPDDPVVVVDPPDPVVVDDDDDDDDDDDDDCPVVVPDPPPPVPCPVPVVVVVVVVVVVVVVVVVVVVVVVVVVVVVVVVVVVVVVVVVVVVVVVVVVVVVVVVVVVVD

Secondary structure (DSSP, 8-state):
-HHHHHHHHTHHHHT---TTT--HHHHHHHHHHHHHHHHHH-SSS-PPPHHHHHHHHHHHHHHHHHHHHHHHHHHT--SS--------HHHHHHHHHS-HHHHH-PPPTTSTTTTTTTGGGTTS--S------------------------------------------PPP----------------GGG--GGGGSS-S-GGG--S---------S-SHHHHSS--------HHHHHHHHHHHHHHHHHHHHHHHHHHHHHHHHHHHHHHHHHHHHHHHHHHHHHHHHHHHHHH-

Radius of gyration: 38.69 Å; chains: 1; bounding box: 123×78×79 Å